Protein AF-A0A4R6SD30-F1 (afdb_monomer_lite)

Radius of gyration: 39.18 Å; chains: 1; bounding box: 113×62×96 Å

Foldseek 3Di:
DDDDDDDFFAFPPPRDTDPQWDWDWDDDPPDIDIGTHGPVVVVVVCVVCVVVVVVDDDPDDDPPPDDDDDQDPVNVVLQVVLVVVCVVVVHDFDPDDDTDPVSVVVVVVCVVVDPDDPDDDDDDDDDDDDDDDDDDDDDDDDDDDDDDDDDDDDDDDDDDDDDDDDDDDDDDDDDDDDDDDDDDDDDDD

Structure (mmCIF, N/CA/C/O backbone):
data_AF-A0A4R6SD30-F1
#
_entry.id   AF-A0A4R6SD30-F1
#
loop_
_atom_site.group_PDB
_atom_site.id
_atom_site.type_symbol
_atom_site.label_atom_id
_atom_site.label_alt_id
_atom_site.label_comp_id
_atom_site.label_asym_id
_atom_site.label_entity_id
_atom_site.label_seq_id
_atom_site.pdbx_PDB_ins_code
_atom_site.Cartn_x
_atom_site.Cartn_y
_atom_site.Cartn_z
_atom_site.occupancy
_atom_site.B_iso_or_equiv
_atom_site.auth_seq_id
_atom_site.auth_comp_id
_atom_site.auth_asym_id
_atom_site.auth_atom_id
_atom_site.pdbx_PDB_model_num
ATOM 1 N N . MET A 1 1 ? -6.366 25.111 -32.359 1.00 66.88 1 MET A N 1
ATOM 2 C CA . MET A 1 1 ? -7.081 24.714 -31.123 1.00 66.88 1 MET A CA 1
ATOM 3 C C . MET A 1 1 ? -6.053 24.224 -30.115 1.00 66.88 1 MET A C 1
ATOM 5 O O . MET A 1 1 ? -5.062 23.655 -30.557 1.00 66.88 1 MET A O 1
ATOM 9 N N . ALA A 1 2 ? -6.241 24.466 -28.815 1.00 84.38 2 ALA A N 1
ATOM 10 C CA . ALA A 1 2 ? -5.312 24.025 -27.768 1.00 84.38 2 ALA A CA 1
ATOM 11 C C . ALA A 1 2 ? -6.070 23.300 -26.645 1.00 84.38 2 ALA A C 1
ATOM 13 O O . ALA A 1 2 ? -7.137 23.755 -26.242 1.00 84.38 2 ALA A O 1
ATOM 14 N N . GLN A 1 3 ? -5.508 22.194 -26.153 1.00 90.25 3 GLN A N 1
ATOM 15 C CA . GLN A 1 3 ? -6.056 21.356 -25.083 1.00 90.25 3 GLN A CA 1
ATOM 16 C C . GLN A 1 3 ? -5.030 21.233 -23.951 1.00 90.25 3 GLN A C 1
ATOM 18 O O . GLN A 1 3 ? -3.828 21.152 -24.209 1.00 90.25 3 GLN A O 1
ATOM 23 N N . LYS A 1 4 ? -5.509 21.199 -22.704 1.00 90.44 4 LYS A N 1
ATOM 24 C CA . LYS A 1 4 ? -4.726 20.807 -21.526 1.00 90.44 4 LYS A CA 1
ATOM 25 C C . LYS A 1 4 ? -5.389 19.601 -20.866 1.00 90.44 4 LYS A C 1
ATOM 27 O O . LYS A 1 4 ? -6.607 19.587 -20.723 1.00 90.44 4 LYS A O 1
ATOM 32 N N . THR A 1 5 ? -4.577 18.627 -20.471 1.00 94.06 5 THR A N 1
ATOM 33 C CA . THR A 1 5 ? -4.994 17.436 -19.722 1.00 94.06 5 THR A CA 1
ATOM 34 C C . THR A 1 5 ? -4.275 17.453 -18.381 1.00 94.06 5 THR A C 1
ATOM 36 O O . THR A 1 5 ? -3.060 17.651 -18.350 1.00 94.06 5 THR A O 1
ATOM 39 N N . TYR A 1 6 ? -5.020 17.254 -17.296 1.00 91.12 6 TYR A N 1
ATOM 40 C CA . TYR A 1 6 ? -4.485 17.140 -15.942 1.00 91.12 6 TYR A CA 1
ATOM 41 C C . TYR A 1 6 ? -4.710 15.717 -15.438 1.00 91.12 6 TYR A C 1
ATOM 43 O O . TYR A 1 6 ? -5.727 15.102 -15.753 1.00 91.12 6 TYR A O 1
ATOM 51 N N . VAL A 1 7 ? -3.731 15.201 -14.704 1.00 92.88 7 VAL A N 1
ATOM 52 C CA . VAL A 1 7 ? -3.787 13.900 -14.040 1.00 92.88 7 VAL A CA 1
ATOM 53 C C . VAL A 1 7 ? -3.469 14.160 -12.579 1.00 92.88 7 VAL A C 1
ATOM 55 O O . VAL A 1 7 ? -2.434 14.759 -12.280 1.00 92.88 7 VAL A O 1
ATOM 58 N N . GLU A 1 8 ? -4.361 13.734 -11.698 1.00 93.75 8 GLU A N 1
ATOM 59 C CA . GLU A 1 8 ? -4.221 13.857 -10.252 1.00 93.75 8 GLU A CA 1
ATOM 60 C C . GLU A 1 8 ? -4.537 12.522 -9.585 1.00 93.75 8 GLU A C 1
ATOM 62 O O . GLU A 1 8 ? -5.270 11.702 -10.140 1.00 93.75 8 GLU A O 1
ATOM 67 N N . LEU A 1 9 ? -3.927 12.299 -8.424 1.00 95.06 9 LEU A N 1
ATOM 68 C CA . LEU A 1 9 ? -4.236 11.162 -7.571 1.00 95.06 9 LEU A CA 1
ATOM 69 C C . LEU A 1 9 ? -5.377 11.567 -6.634 1.00 95.06 9 LEU A C 1
ATOM 71 O O . LEU A 1 9 ? -5.401 12.705 -6.155 1.00 95.06 9 LEU A O 1
ATOM 75 N N . VAL A 1 10 ? -6.313 10.648 -6.414 1.00 97.44 10 VAL A N 1
ATOM 76 C CA . VAL A 1 10 ? -7.538 10.867 -5.641 1.00 97.44 10 VAL A CA 1
ATOM 77 C C . VAL A 1 10 ? -7.593 9.826 -4.530 1.00 97.44 10 VAL A C 1
ATOM 79 O O . VAL A 1 10 ? -7.244 8.673 -4.764 1.00 97.44 10 VAL A O 1
ATOM 82 N N . ASP A 1 11 ? -7.993 10.244 -3.334 1.00 97.94 11 ASP A N 1
ATOM 83 C CA . ASP A 1 11 ? -8.221 9.366 -2.194 1.00 97.94 11 ASP A CA 1
ATOM 84 C C . ASP A 1 11 ? -9.509 8.557 -2.420 1.00 97.94 11 ASP A C 1
ATOM 86 O O . ASP A 1 11 ? -10.581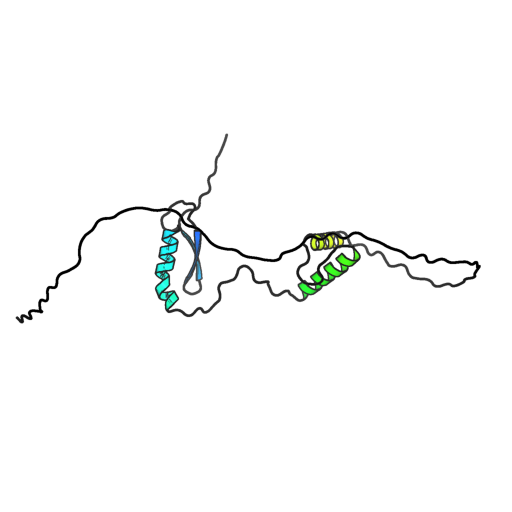 9.120 -2.657 1.00 97.94 11 ASP A O 1
ATOM 90 N N . ASP A 1 12 ? -9.409 7.233 -2.350 1.00 98.19 12 ASP A N 1
ATOM 91 C CA . ASP A 1 12 ? -10.505 6.301 -2.620 1.00 98.19 12 ASP A CA 1
ATOM 92 C C . ASP A 1 12 ? -11.624 6.329 -1.557 1.00 98.19 12 ASP A C 1
ATOM 94 O O . ASP A 1 12 ? -12.727 5.835 -1.813 1.00 98.19 12 ASP A O 1
ATOM 98 N N . LEU A 1 13 ? -11.369 6.861 -0.355 1.00 97.12 13 LEU A N 1
ATOM 99 C CA . LEU A 1 13 ? -12.341 6.916 0.743 1.00 97.12 13 LEU A CA 1
ATOM 100 C C . LEU A 1 13 ? -13.165 8.200 0.733 1.00 97.12 13 LEU A C 1
ATOM 102 O O . LEU A 1 13 ? -14.378 8.146 0.948 1.00 97.12 13 LEU A O 1
ATOM 106 N N . ASP A 1 14 ? -12.519 9.346 0.528 1.00 95.69 14 ASP A N 1
ATOM 107 C CA . ASP A 1 14 ? -13.162 10.660 0.657 1.00 95.69 14 ASP A CA 1
ATOM 108 C C . ASP A 1 14 ? -13.154 11.502 -0.628 1.00 95.69 14 ASP A C 1
ATOM 110 O O . ASP A 1 14 ? -13.837 12.529 -0.694 1.00 95.69 14 ASP A O 1
ATOM 114 N N . GLY A 1 15 ? -12.449 11.061 -1.673 1.00 96.25 15 GLY A N 1
ATOM 115 C CA . GLY A 1 15 ? -12.352 11.767 -2.948 1.00 96.25 15 GLY A CA 1
ATOM 116 C C . GLY A 1 15 ? -11.454 13.006 -2.909 1.00 96.25 15 GLY A C 1
ATOM 117 O O . GLY A 1 15 ? -11.486 13.804 -3.850 1.00 96.25 15 GLY A O 1
ATOM 118 N N . SER A 1 16 ? -10.688 13.213 -1.834 1.00 95.44 16 SER A N 1
ATOM 119 C CA . SER A 1 16 ? -9.732 14.315 -1.739 1.00 95.44 16 SER A CA 1
ATOM 120 C C . SER A 1 16 ? -8.585 14.146 -2.734 1.00 95.44 16 SER A C 1
ATOM 122 O O . SER A 1 16 ? -8.227 13.046 -3.139 1.00 95.44 16 SER A O 1
ATOM 124 N N . THR A 1 17 ? -8.007 15.266 -3.157 1.00 95.44 17 THR A N 1
ATOM 125 C CA . THR A 1 17 ? -6.856 15.310 -4.064 1.00 95.44 17 THR A CA 1
ATOM 126 C C . THR A 1 17 ? -5.665 15.880 -3.314 1.00 95.44 17 THR A C 1
ATOM 128 O O . THR A 1 17 ? -5.802 16.905 -2.640 1.00 95.44 17 THR A O 1
ATOM 131 N N . GLY A 1 18 ? -4.487 15.286 -3.466 1.00 92.19 18 GLY A N 1
ATOM 132 C CA . GLY A 1 18 ? -3.325 15.694 -2.687 1.00 92.19 18 GLY A CA 1
ATOM 133 C C . GLY A 1 18 ? -2.039 15.003 -3.116 1.00 92.19 18 GLY A C 1
ATOM 134 O O . GLY A 1 18 ? -2.045 13.933 -3.720 1.00 92.19 18 GLY A O 1
ATOM 135 N N . SER A 1 19 ? -0.906 15.639 -2.815 1.00 93.31 19 SER A N 1
ATOM 136 C CA . SER A 1 19 ? 0.424 15.046 -3.028 1.00 93.31 19 SER A CA 1
ATOM 137 C C . SER A 1 19 ? 0.810 14.023 -1.956 1.00 93.31 19 SER A C 1
ATOM 139 O O . SER A 1 19 ? 1.822 13.342 -2.092 1.00 93.31 19 SER A O 1
ATOM 141 N N . ASP A 1 20 ? 0.049 13.983 -0.869 1.00 94.75 20 ASP A N 1
ATOM 142 C CA . ASP A 1 20 ? 0.176 13.097 0.286 1.00 94.75 20 ASP A CA 1
ATOM 143 C C . ASP A 1 20 ? -0.595 11.779 0.122 1.00 94.75 20 ASP A C 1
ATOM 145 O O . ASP A 1 20 ? -0.458 10.877 0.948 1.00 94.75 20 ASP A O 1
ATOM 149 N N . ILE A 1 21 ? -1.356 11.635 -0.965 1.00 97.38 21 ILE A N 1
ATOM 150 C CA . ILE A 1 21 ? -2.038 10.388 -1.293 1.00 97.38 21 ILE A CA 1
ATOM 151 C C . ILE A 1 21 ? -1.005 9.336 -1.689 1.00 97.38 21 ILE A C 1
ATOM 153 O O . ILE A 1 21 ? -0.095 9.574 -2.490 1.00 97.38 21 ILE A O 1
ATOM 157 N N . SER A 1 22 ? -1.142 8.152 -1.104 1.00 96.12 22 SER A N 1
ATOM 158 C CA . SER A 1 22 ? -0.250 7.028 -1.341 1.00 96.12 22 SER A CA 1
ATOM 159 C C . SER A 1 22 ? -1.009 5.709 -1.353 1.00 96.12 22 SER A C 1
ATOM 161 O O . SER A 1 22 ? -1.957 5.512 -0.596 1.00 96.12 22 SER A O 1
ATOM 163 N N . THR A 1 23 ? -0.535 4.777 -2.176 1.00 97.62 23 THR A N 1
ATOM 164 C CA . THR A 1 23 ? -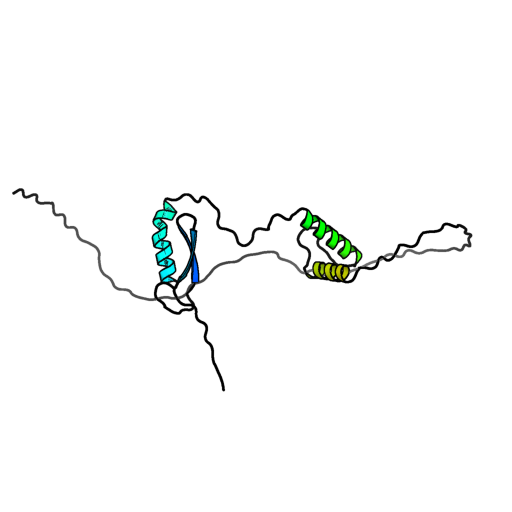1.080 3.424 -2.236 1.00 97.62 23 THR A CA 1
ATOM 165 C C . THR A 1 23 ? -0.678 2.621 -1.000 1.00 97.62 23 THR A C 1
ATOM 167 O O . THR A 1 23 ? 0.514 2.431 -0.716 1.00 97.62 23 THR A O 1
ATOM 170 N N . VAL A 1 24 ? -1.662 2.087 -0.280 1.00 97.44 24 VAL A N 1
ATOM 171 C CA . VAL A 1 24 ? -1.473 1.194 0.866 1.00 97.44 24 VAL A CA 1
ATOM 172 C C . VAL A 1 24 ? -1.932 -0.218 0.512 1.00 97.44 24 VAL A C 1
ATOM 174 O O . VAL A 1 24 ? -3.081 -0.446 0.157 1.00 97.44 24 VAL A O 1
ATOM 177 N N . GLU A 1 25 ? -1.026 -1.188 0.657 1.00 97.06 25 GLU A N 1
ATOM 178 C CA . GLU A 1 25 ? -1.316 -2.615 0.480 1.00 97.06 25 GLU A CA 1
ATOM 179 C C . GLU A 1 25 ? -1.696 -3.256 1.826 1.00 97.06 25 GLU A C 1
ATOM 181 O O . GLU A 1 25 ? -0.950 -3.147 2.810 1.00 97.06 25 GLU A O 1
ATOM 186 N N . PHE A 1 26 ? -2.821 -3.968 1.866 1.00 96.00 26 PHE A N 1
ATOM 187 C CA . PHE A 1 26 ? -3.271 -4.750 3.022 1.00 96.00 26 PHE A CA 1
ATOM 188 C C . PHE A 1 26 ? -3.926 -6.065 2.575 1.00 96.00 26 PHE A C 1
ATOM 190 O O . PHE A 1 26 ? -4.022 -6.354 1.384 1.00 96.00 26 PHE A O 1
ATOM 197 N N . GLY A 1 27 ? -4.329 -6.920 3.517 1.00 95.12 27 GLY A N 1
ATOM 198 C CA . GLY A 1 27 ? -4.943 -8.198 3.166 1.00 95.12 27 GLY A CA 1
ATOM 199 C C . GLY A 1 27 ? -5.898 -8.732 4.220 1.00 95.12 27 GLY A C 1
ATOM 200 O O . GLY A 1 27 ? -5.736 -8.467 5.411 1.00 95.12 27 GLY A O 1
ATOM 201 N N . LEU A 1 28 ? -6.877 -9.501 3.753 1.00 95.62 28 LEU A N 1
ATOM 202 C CA . LEU A 1 28 ? -7.908 -10.149 4.558 1.00 95.62 28 LEU A CA 1
ATOM 203 C C . LEU A 1 28 ? -8.286 -11.476 3.891 1.00 95.62 28 LEU A C 1
ATOM 205 O O . LEU A 1 28 ? -8.441 -11.528 2.673 1.00 95.62 28 LEU A O 1
ATOM 209 N N . ASP A 1 29 ? -8.371 -12.552 4.674 1.00 95.06 29 ASP A N 1
ATOM 210 C CA . ASP A 1 29 ? -8.769 -13.894 4.211 1.00 95.06 29 ASP A CA 1
ATOM 211 C C . ASP A 1 29 ? -7.993 -14.419 2.988 1.00 95.06 29 ASP A C 1
ATOM 213 O O . ASP A 1 29 ? -8.511 -15.136 2.136 1.00 95.06 29 ASP A O 1
ATOM 217 N N . GLY A 1 30 ? -6.706 -14.067 2.906 1.00 93.00 30 GLY A N 1
ATOM 218 C CA . GLY A 1 30 ? -5.818 -14.485 1.816 1.00 93.00 30 GLY A CA 1
ATOM 219 C C . GLY A 1 30 ? -5.937 -13.656 0.534 1.00 93.00 30 GLY A C 1
ATOM 220 O O . GLY A 1 30 ? -5.197 -13.923 -0.413 1.00 93.00 30 GLY A O 1
ATOM 221 N N . VAL A 1 31 ? -6.801 -12.639 0.506 1.00 96.75 31 VAL A N 1
ATOM 222 C CA . VAL A 1 31 ? -6.908 -11.670 -0.591 1.00 96.75 31 VAL A CA 1
ATOM 223 C C . VAL A 1 31 ? -6.092 -10.423 -0.253 1.00 96.75 31 VAL A C 1
ATOM 225 O O . VAL A 1 31 ? -6.149 -9.923 0.872 1.00 96.75 31 VAL A O 1
ATOM 228 N N . THR A 1 32 ? -5.319 -9.934 -1.224 1.00 96.25 32 THR A N 1
ATOM 229 C CA . THR A 1 32 ? -4.550 -8.686 -1.127 1.00 96.25 32 THR A CA 1
ATOM 230 C C . THR A 1 32 ? -5.324 -7.553 -1.787 1.00 96.25 32 THR A C 1
ATOM 232 O O . THR A 1 32 ? -5.824 -7.716 -2.898 1.00 96.25 32 THR A O 1
ATOM 235 N N . TYR A 1 33 ? -5.376 -6.414 -1.108 1.00 97.69 33 TYR A N 1
ATOM 236 C CA . TYR A 1 33 ? -6.027 -5.190 -1.551 1.00 97.69 33 TYR A CA 1
ATOM 237 C C . TYR A 1 33 ? -5.005 -4.054 -1.604 1.00 97.69 33 TYR A C 1
ATOM 239 O O . TYR A 1 33 ? -4.064 -4.018 -0.806 1.00 97.69 33 TYR A O 1
ATOM 247 N N . GLU A 1 34 ? -5.220 -3.128 -2.528 1.00 98.06 34 GLU A N 1
ATOM 248 C CA . GLU A 1 34 ? -4.526 -1.846 -2.619 1.00 98.06 34 GLU A CA 1
ATOM 249 C C . GLU A 1 34 ? -5.583 -0.741 -2.548 1.00 98.06 34 GLU A C 1
ATOM 251 O O . GLU A 1 34 ? -6.701 -0.932 -3.029 1.00 98.06 34 GLU A O 1
ATOM 256 N N . ILE A 1 35 ? -5.242 0.372 -1.904 1.00 98.12 35 ILE A N 1
ATOM 257 C CA . ILE A 1 35 ? -6.103 1.549 -1.787 1.00 98.12 35 ILE A CA 1
ATOM 258 C C . ILE A 1 35 ? -5.239 2.810 -1.823 1.00 98.12 35 ILE A C 1
ATOM 260 O O . ILE A 1 35 ? -4.203 2.850 -1.150 1.00 98.12 35 ILE A O 1
ATOM 264 N N . ASP A 1 36 ? -5.634 3.813 -2.598 1.00 98.12 36 ASP A N 1
ATOM 265 C CA . ASP A 1 36 ? -4.974 5.116 -2.652 1.00 98.12 36 ASP A CA 1
ATOM 266 C C . ASP A 1 36 ? -5.624 6.048 -1.628 1.00 98.12 36 ASP A C 1
ATOM 268 O O . ASP A 1 36 ? -6.794 6.389 -1.744 1.00 98.12 36 ASP A O 1
ATOM 272 N N . ILE A 1 37 ? -4.882 6.428 -0.584 1.00 98.19 37 ILE A N 1
ATOM 273 C CA . ILE A 1 37 ? -5.401 7.247 0.523 1.00 98.19 37 ILE A CA 1
ATOM 274 C C . ILE A 1 37 ? -4.379 8.276 1.009 1.00 98.19 37 ILE A C 1
ATOM 276 O O . ILE A 1 37 ? -3.166 8.047 0.935 1.00 98.19 37 ILE A O 1
ATOM 280 N N . ASN A 1 38 ? -4.872 9.407 1.510 1.00 98.19 38 ASN A N 1
ATOM 281 C CA . ASN A 1 38 ? -4.090 10.467 2.138 1.00 98.19 38 ASN A CA 1
ATOM 282 C C . ASN A 1 38 ? -3.406 9.990 3.435 1.00 98.19 38 ASN A C 1
ATOM 284 O O . ASN A 1 38 ? -3.660 8.891 3.945 1.00 98.19 38 ASN A O 1
ATOM 288 N N . GLU A 1 39 ? -2.479 10.797 3.957 1.00 96.94 39 GLU A N 1
ATOM 289 C CA . GLU A 1 39 ? -1.623 10.386 5.079 1.00 96.94 39 GLU A CA 1
ATOM 290 C C . GLU A 1 39 ? -2.426 10.095 6.360 1.00 96.94 39 GLU A C 1
ATOM 292 O O . GLU A 1 39 ? -2.138 9.114 7.057 1.00 96.94 39 GLU A O 1
ATOM 297 N N . ASP A 1 40 ? -3.471 10.882 6.621 1.00 97.50 40 ASP A N 1
ATOM 298 C CA . ASP A 1 40 ? -4.340 10.745 7.793 1.00 97.50 40 ASP A CA 1
ATOM 299 C C . ASP A 1 40 ? -5.177 9.457 7.727 1.00 97.50 40 ASP A C 1
ATOM 301 O O . ASP A 1 40 ? -5.186 8.658 8.672 1.00 97.50 40 ASP A O 1
ATOM 305 N N . ASN A 1 41 ? -5.805 9.185 6.580 1.00 97.88 41 ASN A N 1
ATOM 306 C CA . ASN A 1 41 ? -6.558 7.954 6.331 1.00 97.88 41 ASN A CA 1
ATOM 307 C C . ASN A 1 41 ? -5.641 6.723 6.398 1.00 97.88 41 ASN A C 1
ATOM 309 O O . ASN A 1 41 ? -5.989 5.689 6.983 1.00 97.88 41 ASN A O 1
ATOM 313 N N . ALA A 1 42 ? -4.419 6.836 5.872 1.00 97.75 42 ALA A N 1
ATOM 314 C CA . ALA A 1 42 ? -3.422 5.777 5.961 1.00 97.75 42 ALA A CA 1
ATOM 315 C C . ALA A 1 42 ? -2.983 5.510 7.409 1.00 97.75 42 ALA A C 1
ATOM 317 O O . ALA A 1 42 ? -2.700 4.361 7.770 1.00 97.75 42 ALA A O 1
ATOM 318 N N . ALA A 1 43 ? -2.884 6.543 8.248 1.00 97.94 43 ALA A N 1
ATOM 319 C CA . ALA A 1 43 ? -2.606 6.391 9.673 1.00 97.94 43 ALA A CA 1
ATOM 320 C C . ALA A 1 43 ? -3.770 5.694 10.395 1.00 97.94 43 ALA A C 1
ATOM 322 O O . ALA A 1 43 ? -3.533 4.709 11.100 1.00 97.94 43 ALA A O 1
ATOM 323 N N . ALA A 1 44 ? -5.010 6.116 10.134 1.00 97.94 44 ALA A N 1
ATOM 324 C CA . ALA A 1 44 ? -6.216 5.526 10.719 1.00 97.94 44 ALA A CA 1
ATOM 325 C C . ALA A 1 44 ? -6.374 4.031 10.379 1.00 97.94 44 ALA A C 1
ATOM 327 O O . ALA A 1 44 ? -6.705 3.215 11.249 1.00 97.94 44 ALA A O 1
ATOM 328 N N . LEU A 1 45 ? -6.070 3.637 9.136 1.00 97.88 45 LEU A N 1
ATOM 329 C CA . LEU A 1 45 ? -6.059 2.229 8.727 1.00 97.88 45 LEU A CA 1
ATOM 330 C C . LEU A 1 45 ? -5.040 1.413 9.538 1.00 97.88 45 LEU A C 1
ATOM 332 O O . LEU A 1 45 ? -5.345 0.316 10.009 1.00 97.88 45 LEU A O 1
ATOM 336 N N . ARG A 1 46 ? -3.823 1.940 9.721 1.00 97.38 46 ARG A N 1
ATOM 337 C CA . ARG A 1 46 ? -2.763 1.247 10.473 1.00 97.38 46 ARG A CA 1
ATOM 338 C C . ARG A 1 46 ? -3.105 1.130 11.954 1.00 97.38 46 ARG A C 1
ATOM 340 O O . ARG A 1 46 ? -2.900 0.063 12.525 1.00 97.38 46 ARG A O 1
ATOM 347 N N . GLU A 1 47 ? -3.667 2.178 12.545 1.00 98.06 47 GLU A N 1
ATOM 348 C CA . GLU A 1 47 ? -4.122 2.174 13.938 1.00 98.06 47 GLU A CA 1
ATOM 349 C C . GLU A 1 47 ? -5.240 1.147 14.168 1.00 98.06 47 GLU A C 1
ATOM 351 O O . GLU A 1 47 ? -5.180 0.363 15.115 1.00 98.06 47 GLU A O 1
ATOM 356 N N . SER A 1 48 ? -6.204 1.059 13.249 1.00 97.88 48 SER A N 1
ATOM 357 C CA . SER A 1 48 ? -7.296 0.075 13.319 1.00 97.88 48 SER A CA 1
ATOM 358 C C . SER A 1 48 ? -6.791 -1.374 13.303 1.00 97.88 48 SER A C 1
ATOM 360 O O . SER A 1 48 ? -7.379 -2.260 13.928 1.00 97.88 48 SER A O 1
ATOM 362 N N . LEU A 1 49 ? -5.680 -1.628 12.607 1.00 97.25 49 LEU A N 1
ATOM 363 C CA . LEU A 1 49 ? -5.057 -2.949 12.522 1.00 97.25 49 LEU A CA 1
ATOM 364 C C . LEU A 1 49 ? -4.113 -3.255 13.695 1.00 97.25 49 LEU A C 1
ATOM 366 O O . LEU A 1 49 ? -3.811 -4.426 13.934 1.00 97.25 49 LEU A O 1
ATOM 370 N N . GLU A 1 50 ? -3.664 -2.243 14.439 1.00 97.19 50 GLU A N 1
ATOM 371 C CA . GLU A 1 50 ? -2.616 -2.351 15.463 1.00 97.19 50 GLU A CA 1
ATOM 372 C C . GLU A 1 50 ? -2.942 -3.414 16.520 1.00 97.19 50 GLU A C 1
ATOM 374 O O . GLU A 1 50 ? -2.118 -4.285 16.802 1.00 97.19 50 GLU A O 1
ATOM 379 N N . THR A 1 51 ? -4.173 -3.418 17.042 1.00 98.25 51 THR A N 1
ATOM 380 C CA . THR A 1 51 ? -4.609 -4.385 18.070 1.00 98.25 51 THR A CA 1
ATOM 381 C C . THR A 1 51 ? -4.466 -5.833 17.588 1.00 98.25 51 THR A C 1
ATOM 383 O O . THR A 1 51 ? -4.015 -6.709 18.329 1.00 98.25 51 THR A O 1
ATOM 386 N N . TYR A 1 52 ? -4.802 -6.096 16.324 1.00 96.94 52 TYR A N 1
ATOM 387 C CA . TYR A 1 52 ? -4.692 -7.428 15.732 1.00 96.94 52 TYR A CA 1
ATOM 388 C C . TYR A 1 52 ? -3.239 -7.790 15.436 1.00 96.94 52 TYR A C 1
ATOM 390 O O . TYR A 1 52 ? -2.822 -8.921 15.685 1.00 96.94 52 TYR A O 1
ATOM 398 N N . ILE A 1 53 ? -2.450 -6.832 14.946 1.00 95.69 53 ILE A N 1
ATOM 399 C CA . ILE A 1 53 ? -1.025 -7.019 14.655 1.00 95.69 53 ILE A CA 1
ATOM 400 C C . ILE A 1 53 ? -0.252 -7.370 15.932 1.00 95.69 53 ILE A C 1
ATOM 402 O O . ILE A 1 53 ? 0.603 -8.255 15.887 1.00 95.69 53 ILE A O 1
ATOM 406 N N . GLN A 1 54 ? -0.567 -6.730 17.061 1.00 96.94 54 GLN A N 1
ATOM 407 C CA . GLN A 1 54 ? 0.077 -6.994 18.351 1.00 96.94 54 GLN A CA 1
ATOM 408 C C . GLN A 1 54 ? -0.211 -8.401 18.889 1.00 96.94 54 GLN A C 1
ATOM 410 O O . GLN A 1 54 ? 0.673 -9.027 19.475 1.00 96.94 54 GLN A O 1
ATOM 415 N N . ALA A 1 55 ? -1.424 -8.918 18.678 1.00 98.00 55 ALA A N 1
ATOM 416 C CA . ALA A 1 55 ? -1.806 -10.267 19.097 1.00 98.00 55 ALA A CA 1
ATOM 417 C C . ALA A 1 55 ? -1.376 -11.360 18.099 1.00 98.00 55 ALA A C 1
ATOM 419 O O . ALA A 1 55 ? -1.280 -12.539 18.455 1.00 98.00 55 ALA A O 1
ATOM 420 N N . ALA A 1 56 ? -1.138 -10.997 16.839 1.00 94.62 56 ALA A N 1
ATOM 421 C CA . ALA A 1 56 ? -0.847 -11.943 15.775 1.00 94.62 56 ALA A CA 1
ATOM 422 C C . ALA A 1 56 ? 0.622 -12.383 15.748 1.00 94.62 56 ALA A C 1
ATOM 424 O O . ALA A 1 56 ? 1.558 -11.640 16.042 1.00 94.62 56 ALA A O 1
ATOM 425 N N . ARG A 1 57 ? 0.846 -13.611 15.268 1.00 94.19 57 ARG A N 1
ATOM 426 C CA . ARG A 1 57 ? 2.177 -14.063 14.846 1.00 94.19 57 ARG A CA 1
ATOM 427 C C . ARG A 1 57 ? 2.376 -13.785 13.361 1.00 94.19 57 ARG A C 1
ATOM 429 O O . ARG A 1 57 ? 1.497 -14.042 12.542 1.00 94.19 57 ARG A O 1
ATOM 436 N N . ARG A 1 58 ? 3.574 -13.345 12.989 1.00 90.44 58 ARG A N 1
ATOM 437 C CA . ARG A 1 58 ? 3.940 -13.150 11.580 1.00 90.44 58 ARG A CA 1
ATOM 438 C C . ARG A 1 58 ? 4.194 -14.516 10.940 1.00 90.44 58 ARG A C 1
ATOM 440 O O . ARG A 1 58 ? 5.145 -15.200 11.304 1.00 90.44 58 ARG A O 1
ATOM 447 N N . THR A 1 59 ? 3.346 -14.916 9.997 1.00 87.00 59 THR A N 1
ATOM 448 C CA . THR A 1 59 ? 3.455 -16.190 9.257 1.00 87.00 59 THR A CA 1
ATOM 449 C C . THR A 1 59 ? 4.288 -16.073 7.974 1.00 87.00 59 THR A C 1
ATOM 451 O O . THR A 1 59 ? 4.587 -17.080 7.339 1.00 87.00 59 THR A O 1
ATOM 454 N N . GLY A 1 60 ? 4.728 -14.858 7.626 1.00 79.12 60 GLY A N 1
ATOM 455 C CA . GLY A 1 60 ? 5.615 -14.557 6.502 1.00 79.12 60 GLY A CA 1
ATOM 456 C C . GLY A 1 60 ? 6.559 -13.382 6.794 1.00 79.12 60 GLY A C 1
ATOM 457 O O . GLY A 1 60 ? 6.435 -12.686 7.804 1.00 79.12 60 GLY A O 1
ATOM 458 N N . GLY A 1 61 ? 7.534 -13.162 5.909 1.00 72.56 61 GLY A N 1
ATOM 459 C CA . GLY A 1 61 ? 8.450 -12.018 5.963 1.00 72.56 61 GLY A CA 1
ATOM 460 C C . GLY A 1 61 ? 8.007 -10.887 5.033 1.00 72.56 61 GLY A C 1
ATOM 461 O O . GLY A 1 61 ? 7.372 -11.136 4.012 1.00 72.56 61 GLY A O 1
ATOM 462 N N . ARG A 1 62 ? 8.384 -9.634 5.342 1.00 70.00 62 ARG A N 1
ATOM 463 C CA . ARG A 1 62 ? 8.212 -8.518 4.394 1.00 70.00 62 ARG A CA 1
ATOM 464 C C . ARG A 1 62 ? 8.914 -8.901 3.092 1.00 70.00 62 ARG A C 1
ATOM 466 O O . ARG A 1 62 ? 10.122 -9.141 3.114 1.00 70.00 62 ARG A O 1
ATOM 473 N N . LYS A 1 63 ? 8.165 -8.960 1.985 1.00 62.41 63 LYS A N 1
ATOM 474 C CA . LYS A 1 63 ? 8.697 -9.204 0.640 1.00 62.41 63 LYS A CA 1
ATOM 475 C C . LYS A 1 63 ? 9.710 -8.099 0.353 1.00 62.41 63 LYS A C 1
ATOM 477 O O . LYS A 1 63 ? 9.350 -6.982 -0.009 1.00 62.41 63 LYS A O 1
ATOM 482 N N . ARG A 1 64 ? 10.993 -8.359 0.620 1.00 65.25 64 ARG A N 1
ATOM 483 C CA . ARG A 1 64 ? 12.059 -7.430 0.256 1.00 65.25 64 ARG A CA 1
ATOM 484 C C . ARG A 1 64 ? 12.047 -7.365 -1.266 1.00 65.25 64 ARG A C 1
ATOM 486 O O . ARG A 1 64 ? 12.463 -8.316 -1.925 1.00 65.25 64 ARG A O 1
ATOM 493 N N . ARG A 1 65 ? 11.556 -6.257 -1.826 1.00 63.59 65 ARG A N 1
ATOM 494 C CA . ARG A 1 65 ? 11.867 -5.853 -3.200 1.00 63.59 65 ARG A CA 1
ATOM 495 C C . ARG A 1 65 ? 13.389 -5.661 -3.248 1.00 63.59 65 ARG A C 1
ATOM 497 O O . ARG A 1 65 ? 13.889 -4.613 -2.871 1.00 63.59 65 ARG A O 1
ATOM 504 N N . GLY A 1 66 ? 14.131 -6.718 -3.578 1.00 61.00 66 GLY A N 1
ATOM 505 C CA . GLY A 1 66 ? 15.596 -6.691 -3.634 1.00 61.00 66 GLY A CA 1
ATOM 506 C C . GLY A 1 66 ? 16.280 -7.642 -2.654 1.00 61.00 66 GLY A C 1
ATOM 507 O O . GLY A 1 66 ? 16.837 -7.239 -1.638 1.00 61.00 66 GLY A O 1
ATOM 508 N N . GLY A 1 67 ? 16.291 -8.923 -2.999 1.00 51.81 67 GLY A N 1
ATOM 509 C CA . GLY A 1 67 ? 17.235 -9.911 -2.489 1.00 51.81 67 GLY A CA 1
ATOM 510 C C . GLY A 1 67 ? 17.442 -10.907 -3.615 1.00 51.81 67 GLY A C 1
ATOM 511 O O . GLY A 1 67 ? 16.472 -11.519 -4.042 1.00 51.81 67 GLY A O 1
ATOM 512 N N . GLY A 1 68 ? 18.653 -10.944 -4.178 1.00 58.75 68 GLY A N 1
ATOM 513 C CA . GLY A 1 68 ? 18.954 -11.566 -5.467 1.00 58.75 68 GLY A CA 1
ATOM 514 C C . GLY A 1 68 ? 18.247 -12.900 -5.682 1.00 58.75 68 GLY A C 1
ATOM 515 O O . GLY A 1 68 ? 18.399 -13.819 -4.880 1.00 58.75 68 GLY A O 1
ATOM 516 N N . GLY A 1 69 ? 17.493 -12.987 -6.782 1.00 61.62 69 GLY A N 1
ATOM 517 C CA . GLY A 1 69 ? 16.957 -14.254 -7.256 1.00 61.62 69 GLY A CA 1
ATOM 518 C C . GLY A 1 69 ? 18.068 -15.299 -7.307 1.00 61.62 69 GLY A C 1
ATOM 519 O O . GLY A 1 69 ? 19.219 -14.976 -7.621 1.00 61.62 69 GLY A O 1
ATOM 520 N N . SER A 1 70 ? 17.722 -16.535 -6.948 1.00 65.31 70 SER A N 1
ATOM 521 C CA . SER A 1 70 ? 18.620 -17.678 -7.078 1.00 65.31 70 SER A CA 1
ATOM 522 C C . SER A 1 70 ? 19.174 -17.698 -8.501 1.00 65.31 70 SER A C 1
ATOM 524 O O . SER A 1 70 ? 18.423 -17.868 -9.458 1.00 65.31 70 SER A O 1
ATOM 526 N N . VAL A 1 71 ? 20.478 -17.449 -8.645 1.00 67.44 71 VAL A N 1
ATOM 527 C CA . VAL A 1 71 ? 21.141 -17.480 -9.949 1.00 67.44 71 VAL A CA 1
ATOM 528 C C . VAL A 1 71 ? 21.066 -18.919 -10.446 1.00 67.44 71 VAL A C 1
ATOM 530 O O . VAL A 1 71 ? 21.636 -19.832 -9.834 1.00 67.44 71 VAL A O 1
ATOM 533 N N . THR A 1 72 ? 20.341 -19.131 -11.542 1.00 79.06 72 THR A N 1
ATOM 534 C CA . THR A 1 72 ? 20.155 -20.467 -12.112 1.00 79.06 72 THR A CA 1
ATOM 535 C C . THR A 1 72 ? 21.498 -21.030 -12.603 1.00 79.06 72 THR A C 1
ATOM 537 O O . THR A 1 72 ? 22.489 -20.308 -12.755 1.00 79.06 72 THR A O 1
ATOM 540 N N . ARG A 1 73 ? 21.594 -22.351 -12.825 1.00 79.62 73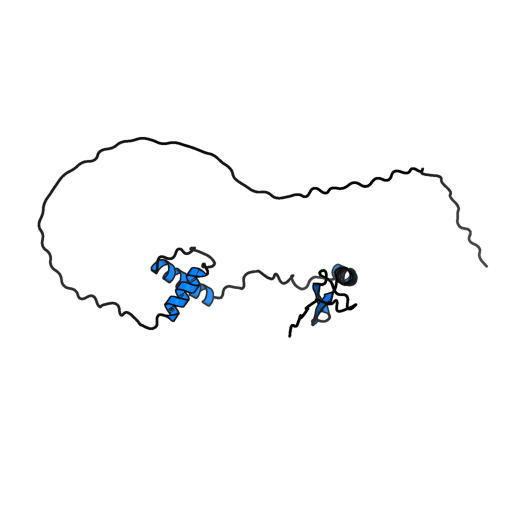 ARG A N 1
ATOM 541 C CA . ARG A 1 73 ? 22.813 -22.940 -13.423 1.00 79.62 73 ARG A CA 1
ATOM 542 C C . ARG A 1 73 ? 23.095 -22.336 -14.805 1.00 79.62 73 ARG A C 1
ATOM 544 O O . ARG A 1 73 ? 24.233 -21.959 -15.063 1.00 79.62 73 ARG A O 1
ATOM 551 N N . SER A 1 74 ? 22.051 -22.127 -15.607 1.00 81.19 74 SER A N 1
ATOM 552 C CA . SER A 1 74 ? 22.125 -21.454 -16.908 1.00 81.19 74 SER A CA 1
ATOM 553 C C . SER A 1 74 ? 22.663 -20.025 -16.808 1.00 81.19 74 SER A C 1
ATOM 555 O O . SER A 1 74 ? 23.519 -19.639 -17.601 1.00 81.19 74 SER A O 1
ATOM 557 N N . ASP A 1 75 ? 22.255 -19.251 -15.798 1.00 82.25 75 ASP A N 1
ATOM 558 C CA . ASP A 1 75 ? 22.780 -17.891 -15.606 1.00 82.25 75 ASP A CA 1
ATOM 559 C C . ASP A 1 75 ? 24.274 -17.899 -15.259 1.00 82.25 75 ASP A C 1
ATOM 561 O O . ASP A 1 75 ? 25.036 -17.040 -15.717 1.00 82.25 75 ASP A O 1
ATOM 565 N N . ARG A 1 76 ? 24.729 -18.889 -14.476 1.00 84.12 76 ARG A N 1
ATOM 566 C CA . ARG A 1 76 ? 26.155 -19.059 -14.151 1.00 84.12 76 ARG A CA 1
ATOM 567 C C . ARG A 1 76 ? 26.979 -19.420 -15.381 1.00 84.12 76 ARG A C 1
ATOM 569 O O . ARG A 1 76 ? 28.052 -18.849 -15.574 1.00 84.12 76 ARG A O 1
ATOM 576 N N . GLU A 1 77 ? 26.477 -20.330 -16.207 1.00 86.50 77 GLU A N 1
ATOM 577 C CA . GLU A 1 77 ? 27.126 -20.747 -17.453 1.00 86.50 77 GLU A CA 1
ATOM 578 C C . GLU A 1 77 ? 27.219 -19.589 -18.451 1.00 86.50 77 GLU A C 1
ATOM 580 O O . GLU A 1 77 ? 28.307 -19.303 -18.955 1.00 86.50 77 GLU A O 1
ATOM 585 N N . ARG A 1 78 ? 26.128 -18.838 -18.642 1.00 87.44 78 ARG A N 1
ATOM 586 C CA . ARG A 1 78 ? 26.107 -17.633 -19.484 1.00 87.44 78 ARG A CA 1
ATOM 587 C C . ARG A 1 78 ? 27.101 -16.581 -18.995 1.00 87.44 78 ARG A C 1
ATOM 589 O O . ARG A 1 78 ? 27.890 -16.060 -19.776 1.00 87.44 78 ARG A O 1
ATOM 596 N N . THR A 1 79 ? 27.125 -16.308 -17.691 1.00 88.69 79 THR A N 1
ATOM 597 C CA . THR A 1 79 ? 28.068 -15.344 -17.094 1.00 88.69 79 THR A CA 1
ATOM 598 C C . THR A 1 79 ? 29.524 -15.793 -17.277 1.00 88.69 79 THR A C 1
ATOM 600 O O . THR A 1 79 ? 30.413 -14.961 -17.467 1.00 88.69 79 THR A O 1
ATOM 603 N N . LYS A 1 80 ? 29.803 -17.103 -17.236 1.00 89.69 80 LYS A N 1
ATOM 604 C CA . LYS A 1 80 ? 31.139 -17.645 -17.520 1.00 89.69 80 LYS A CA 1
ATOM 605 C C . LYS A 1 80 ? 31.522 -17.430 -18.987 1.00 89.69 80 LYS A C 1
ATOM 607 O O . LYS A 1 80 ? 32.590 -16.881 -19.240 1.00 89.69 80 LYS A O 1
ATOM 612 N N . ALA A 1 81 ? 30.633 -17.772 -19.919 1.00 89.81 81 ALA A N 1
ATOM 613 C CA . ALA A 1 81 ? 30.862 -17.608 -21.355 1.00 89.81 81 ALA A CA 1
ATOM 614 C C . ALA A 1 81 ? 31.123 -16.144 -21.745 1.00 89.81 81 ALA A C 1
ATOM 616 O O . ALA A 1 81 ? 32.075 -15.861 -22.471 1.00 89.81 81 ALA A O 1
ATOM 617 N N . ILE A 1 82 ? 30.337 -15.207 -21.202 1.00 90.81 82 ILE A N 1
ATOM 618 C CA . ILE A 1 82 ? 30.540 -13.771 -21.435 1.00 90.81 82 ILE A CA 1
ATOM 619 C C . ILE A 1 82 ? 31.905 -13.328 -20.896 1.00 90.81 82 ILE A C 1
ATOM 621 O O . ILE A 1 82 ? 32.614 -12.591 -21.570 1.00 90.81 82 ILE A O 1
ATOM 625 N N . ARG A 1 83 ? 32.315 -13.796 -19.710 1.00 92.19 83 ARG A N 1
ATOM 626 C CA . ARG A 1 83 ? 33.613 -13.440 -19.112 1.00 92.19 83 ARG A CA 1
ATOM 627 C C . ARG A 1 83 ? 34.795 -13.983 -19.920 1.00 92.19 83 ARG A C 1
ATOM 629 O O . ARG A 1 83 ? 35.808 -13.300 -20.053 1.00 92.19 83 ARG A O 1
ATOM 636 N N . ASP A 1 84 ? 34.668 -15.196 -20.447 1.00 91.38 84 ASP A N 1
ATOM 637 C CA . ASP A 1 84 ? 35.693 -15.814 -21.287 1.00 91.38 84 ASP A CA 1
ATOM 638 C C . ASP A 1 84 ? 35.840 -15.077 -22.621 1.00 91.38 84 ASP A C 1
ATOM 640 O O . ASP A 1 84 ? 36.958 -14.740 -23.016 1.00 91.38 84 ASP A O 1
ATOM 644 N N . TRP A 1 85 ? 34.720 -14.731 -23.260 1.00 93.12 85 TRP A N 1
ATOM 645 C CA . TRP A 1 85 ? 34.715 -13.895 -24.459 1.00 93.12 85 TRP A CA 1
ATOM 646 C C . TRP A 1 85 ? 35.271 -12.494 -24.180 1.00 93.12 85 TRP A C 1
ATOM 648 O O . TRP A 1 85 ? 36.113 -12.009 -24.929 1.00 93.12 85 TRP A O 1
ATOM 658 N N . ALA A 1 86 ? 34.870 -11.866 -23.076 1.00 91.44 86 ALA A N 1
ATOM 659 C CA . ALA A 1 86 ? 35.313 -10.532 -22.696 1.00 91.44 86 ALA A CA 1
ATOM 660 C C . ALA A 1 86 ? 36.838 -10.461 -22.536 1.00 91.44 86 ALA A C 1
ATOM 662 O O . ALA A 1 86 ? 37.474 -9.605 -23.145 1.00 91.44 86 ALA A O 1
ATOM 663 N N . ARG A 1 87 ? 37.437 -11.422 -21.815 1.00 91.00 87 ARG A N 1
ATOM 664 C CA . ARG A 1 87 ? 38.900 -11.528 -21.677 1.00 91.00 87 ARG A CA 1
ATOM 665 C C . ARG A 1 87 ? 39.598 -11.727 -23.024 1.00 91.00 87 ARG A C 1
ATOM 667 O O . ARG A 1 87 ? 40.648 -11.137 -23.251 1.00 91.00 87 ARG A O 1
ATOM 674 N N . ALA A 1 88 ? 39.017 -12.526 -23.918 1.00 88.50 88 ALA A N 1
ATOM 675 C CA . ALA A 1 88 ? 39.569 -12.756 -25.253 1.00 88.50 88 ALA A CA 1
ATOM 676 C C . ALA A 1 88 ? 39.485 -11.520 -26.170 1.00 88.50 88 ALA A C 1
ATOM 678 O O . ALA A 1 88 ? 40.319 -11.369 -27.057 1.00 88.50 88 ALA A O 1
ATOM 679 N N . ASN A 1 89 ? 38.511 -10.634 -25.943 1.00 89.06 89 ASN A N 1
ATOM 680 C CA . ASN A 1 89 ? 38.296 -9.406 -26.717 1.00 89.06 89 ASN A CA 1
ATOM 681 C C . ASN A 1 89 ? 38.863 -8.152 -26.019 1.00 89.06 89 ASN A C 1
ATOM 683 O O . ASN A 1 89 ? 38.584 -7.034 -26.439 1.00 89.06 89 ASN A O 1
ATOM 687 N N . GLY A 1 90 ? 39.665 -8.325 -24.961 1.00 87.62 90 GLY A N 1
ATOM 688 C CA . GLY A 1 90 ? 40.346 -7.224 -24.272 1.00 87.62 90 GLY A CA 1
ATOM 689 C C . GLY A 1 90 ? 39.457 -6.383 -23.349 1.00 87.62 90 GLY A C 1
ATOM 690 O O . GLY A 1 90 ? 39.856 -5.292 -22.952 1.00 87.62 90 GLY A O 1
ATOM 691 N N . HIS A 1 91 ? 38.268 -6.866 -22.989 1.00 87.88 91 HIS A N 1
ATOM 692 C CA . HIS A 1 91 ? 37.393 -6.198 -22.029 1.00 87.88 91 HIS A CA 1
ATOM 693 C C . HIS A 1 91 ? 37.796 -6.521 -20.582 1.00 87.88 91 HIS A C 1
ATOM 695 O O . HIS A 1 91 ? 37.974 -7.687 -20.213 1.00 87.88 91 HIS A O 1
ATOM 701 N N . GLU A 1 92 ? 37.870 -5.491 -19.736 1.00 86.12 92 GLU A N 1
ATOM 702 C CA . GLU A 1 92 ? 38.100 -5.643 -18.299 1.00 86.12 92 GLU A CA 1
ATOM 703 C C . GLU A 1 92 ? 36.829 -6.157 -17.605 1.00 86.12 92 GLU A C 1
ATOM 705 O O . GLU A 1 92 ? 35.757 -5.554 -17.679 1.00 86.12 92 GLU A O 1
ATOM 710 N N . VAL A 1 93 ? 36.939 -7.306 -16.935 1.00 89.00 93 VAL A N 1
ATOM 711 C CA . VAL A 1 93 ? 35.819 -7.974 -16.262 1.00 89.00 93 VAL A CA 1
ATOM 712 C C . VAL A 1 93 ? 36.214 -8.435 -14.869 1.00 89.00 93 VAL A C 1
ATOM 714 O O . VAL A 1 93 ? 37.263 -9.043 -14.677 1.00 89.00 93 VAL A O 1
ATOM 717 N N . SER A 1 94 ? 35.324 -8.215 -13.898 1.00 85.94 94 SER A N 1
ATOM 718 C CA . SER A 1 94 ? 35.510 -8.714 -12.534 1.00 85.94 94 SER A CA 1
ATOM 719 C C . SER A 1 94 ? 35.512 -10.244 -12.496 1.00 85.94 94 SER A C 1
ATOM 721 O O . SER A 1 94 ? 34.659 -10.901 -13.108 1.00 85.94 94 SER A O 1
ATOM 723 N N . GLU A 1 95 ? 36.434 -10.820 -11.724 1.00 78.38 95 GLU A N 1
ATOM 724 C CA . GLU A 1 95 ? 36.616 -12.266 -11.554 1.00 78.38 95 GLU A CA 1
ATOM 725 C C . GLU A 1 95 ? 35.374 -12.949 -10.955 1.00 78.38 95 GLU A C 1
ATOM 727 O O . GLU A 1 95 ? 35.051 -14.090 -11.294 1.00 78.38 95 GLU A O 1
ATOM 732 N N . ARG A 1 96 ? 34.614 -12.226 -10.124 1.00 79.31 96 ARG A N 1
ATOM 733 C CA . ARG A 1 96 ? 33.409 -12.732 -9.459 1.00 79.31 96 ARG A CA 1
ATOM 734 C C . ARG A 1 96 ? 32.274 -11.712 -9.499 1.00 79.31 96 ARG A C 1
ATOM 736 O O . ARG A 1 96 ? 32.488 -10.506 -9.449 1.00 79.31 96 ARG A O 1
ATOM 743 N N . GLY A 1 97 ? 31.045 -12.223 -9.519 1.00 79.62 97 GLY A N 1
ATOM 744 C CA . GLY A 1 97 ? 29.834 -11.415 -9.412 1.00 79.62 97 GLY A CA 1
ATOM 745 C C . GLY A 1 97 ? 29.274 -10.978 -10.763 1.00 79.62 97 GLY A C 1
ATOM 746 O O . GLY A 1 97 ? 29.555 -11.595 -11.796 1.00 79.62 97 GLY A O 1
ATOM 747 N N . ARG A 1 98 ? 28.418 -9.952 -10.715 1.00 84.44 98 ARG A N 1
ATOM 748 C CA . ARG A 1 98 ? 27.694 -9.419 -11.875 1.00 84.44 98 ARG A CA 1
ATOM 749 C C . ARG A 1 98 ? 28.676 -8.790 -12.863 1.00 84.44 98 ARG A C 1
ATOM 751 O O . ARG A 1 98 ? 29.604 -8.097 -12.457 1.00 84.44 98 ARG A O 1
ATOM 758 N N . LEU A 1 99 ? 28.460 -9.058 -14.146 1.00 85.19 99 LEU A N 1
ATOM 759 C CA . LEU A 1 99 ? 29.198 -8.428 -15.239 1.00 85.19 99 LEU A CA 1
ATOM 760 C C . LEU A 1 99 ? 28.662 -7.014 -15.478 1.00 85.19 99 LEU A C 1
ATOM 762 O O . LEU A 1 99 ? 27.487 -6.749 -15.220 1.00 85.19 99 LEU A O 1
ATOM 766 N N . SER A 1 100 ? 29.520 -6.121 -15.965 1.00 88.06 100 SER A N 1
ATOM 767 C CA . SER A 1 100 ? 29.100 -4.795 -16.410 1.00 88.06 100 SER A CA 1
ATOM 768 C C . SER A 1 100 ? 28.174 -4.914 -17.620 1.00 88.06 100 SER A C 1
ATOM 770 O O . SER A 1 100 ? 28.377 -5.760 -18.495 1.00 88.06 100 SER A O 1
ATOM 772 N N . THR A 1 101 ? 27.159 -4.054 -17.675 1.00 88.44 101 THR A N 1
ATOM 773 C CA . THR A 1 101 ? 26.140 -4.047 -18.736 1.00 88.44 101 THR A CA 1
ATOM 774 C C . THR A 1 101 ? 26.778 -3.909 -20.116 1.00 88.44 101 THR A C 1
ATOM 776 O O . THR A 1 101 ? 26.465 -4.677 -21.016 1.00 88.44 101 THR A O 1
ATOM 779 N N . THR A 1 102 ? 27.788 -3.044 -20.232 1.00 88.12 102 THR A N 1
ATOM 780 C CA . THR A 1 102 ? 28.555 -2.815 -21.464 1.00 88.12 102 THR A CA 1
ATOM 781 C C . THR A 1 102 ? 29.191 -4.090 -22.029 1.00 88.12 102 THR A C 1
ATOM 783 O O . THR A 1 102 ? 29.228 -4.278 -23.239 1.00 88.12 102 THR A O 1
ATOM 786 N N . VAL A 1 103 ? 29.679 -4.996 -21.175 1.00 88.94 103 VAL A N 1
ATOM 787 C CA . VAL A 1 103 ? 30.309 -6.250 -21.625 1.00 88.94 103 VAL A CA 1
ATOM 788 C C . VAL A 1 103 ? 29.263 -7.278 -22.052 1.00 88.94 103 VAL A C 1
ATOM 790 O O . VAL A 1 103 ? 29.486 -8.030 -23.001 1.00 88.94 103 VAL A O 1
ATOM 793 N N . VAL A 1 104 ? 28.115 -7.309 -21.369 1.00 89.38 104 VAL A N 1
ATOM 794 C CA . VAL A 1 104 ? 26.987 -8.173 -21.743 1.00 89.38 104 VAL A CA 1
ATOM 795 C C . VAL A 1 104 ? 26.432 -7.751 -23.104 1.00 89.38 104 VAL A C 1
ATOM 797 O O . VAL A 1 104 ? 26.272 -8.598 -23.978 1.00 89.38 104 VAL A O 1
ATOM 800 N N . GLU A 1 105 ? 26.232 -6.452 -23.317 1.00 88.19 105 GLU A N 1
ATOM 801 C CA . GLU A 1 105 ? 25.767 -5.889 -24.589 1.00 88.19 105 GLU A CA 1
ATOM 802 C C . GLU A 1 105 ? 26.760 -6.142 -25.729 1.00 88.19 105 GLU A C 1
ATOM 804 O O . GLU A 1 105 ? 26.357 -6.544 -26.819 1.00 88.19 105 GLU A O 1
ATOM 809 N N . ALA A 1 106 ? 28.065 -5.983 -25.483 1.00 86.81 106 ALA A N 1
ATOM 810 C CA . ALA A 1 106 ? 29.093 -6.270 -26.482 1.00 86.81 106 ALA A CA 1
ATOM 811 C C . ALA A 1 106 ? 29.114 -7.759 -26.882 1.00 86.81 106 ALA A C 1
ATOM 813 O O . ALA A 1 106 ? 29.229 -8.084 -28.066 1.00 86.81 106 ALA A O 1
ATOM 814 N N . TYR A 1 107 ? 28.934 -8.667 -25.916 1.00 88.75 107 TYR A N 1
ATOM 815 C CA . TYR A 1 107 ? 28.805 -10.102 -26.178 1.00 88.75 107 TYR A CA 1
ATOM 816 C C . TYR A 1 107 ? 27.537 -10.432 -26.974 1.00 88.75 107 TYR A C 1
ATOM 818 O O . TYR A 1 107 ? 27.572 -11.230 -27.912 1.00 88.75 107 TYR A O 1
ATOM 826 N N . GLU A 1 108 ? 26.408 -9.815 -26.631 1.00 88.50 108 GLU A N 1
ATOM 827 C CA . GLU A 1 108 ? 25.148 -9.985 -27.360 1.00 88.50 108 GLU A CA 1
ATOM 828 C C . GLU A 1 108 ? 25.238 -9.444 -28.789 1.00 88.50 108 GLU A C 1
ATOM 830 O O . GLU A 1 108 ? 24.797 -10.105 -29.726 1.00 88.50 108 GLU A O 1
ATOM 835 N N . ALA A 1 109 ? 25.882 -8.295 -28.992 1.00 86.94 109 ALA A N 1
ATOM 836 C CA . ALA A 1 109 ? 26.139 -7.748 -30.319 1.00 86.94 109 ALA A CA 1
ATOM 837 C C . ALA A 1 109 ? 27.040 -8.676 -31.149 1.00 86.94 109 ALA A C 1
ATOM 839 O O . ALA A 1 109 ? 26.737 -8.947 -32.311 1.00 86.94 109 ALA A O 1
ATOM 840 N N . ALA A 1 110 ? 28.105 -9.223 -30.553 1.00 84.88 110 ALA A N 1
ATOM 841 C CA . ALA A 1 110 ? 29.021 -10.142 -31.227 1.00 84.88 110 ALA A CA 1
ATOM 842 C C . ALA A 1 110 ? 28.376 -11.497 -31.563 1.00 84.88 110 ALA A C 1
ATOM 844 O O . ALA A 1 110 ? 28.624 -12.053 -32.632 1.00 84.88 110 ALA A O 1
ATOM 845 N N . THR A 1 111 ? 27.525 -12.023 -30.681 1.00 82.69 111 THR A N 1
ATOM 846 C CA . THR A 1 111 ? 26.784 -13.273 -30.924 1.00 82.69 111 THR A CA 1
ATOM 847 C C . THR A 1 111 ? 25.651 -13.080 -31.931 1.00 82.69 111 THR A C 1
ATOM 849 O O . THR A 1 111 ? 25.447 -13.941 -32.784 1.00 82.69 111 THR A O 1
ATOM 852 N N . LYS A 1 112 ? 24.974 -11.925 -31.917 1.00 76.00 112 LYS A N 1
ATOM 853 C CA . LYS A 1 112 ? 23.956 -11.555 -32.913 1.00 76.00 112 LYS A CA 1
ATOM 854 C C . LYS A 1 112 ? 24.558 -11.295 -34.298 1.00 76.00 112 LYS A C 1
ATOM 856 O O . LYS A 1 112 ? 23.933 -11.626 -35.300 1.00 76.00 112 LYS A O 1
ATOM 861 N N . ALA A 1 113 ? 25.770 -10.744 -34.364 1.00 62.72 113 ALA A N 1
ATOM 862 C CA . ALA A 1 113 ? 26.495 -10.491 -35.611 1.00 62.72 113 ALA A CA 1
ATOM 863 C C . ALA A 1 113 ? 27.295 -11.710 -36.129 1.00 62.72 113 ALA A C 1
ATOM 865 O O . ALA A 1 113 ? 27.922 -11.630 -37.185 1.00 62.72 113 ALA A O 1
ATOM 866 N N . GLY A 1 114 ? 27.291 -12.837 -35.405 1.00 47.78 114 GLY A N 1
ATOM 867 C CA . GLY A 1 114 ? 28.265 -13.920 -35.557 1.00 47.78 114 GLY A CA 1
ATOM 868 C C . GLY A 1 114 ? 27.694 -15.292 -35.923 1.00 47.78 114 GLY A C 1
ATOM 869 O O . GLY A 1 114 ? 28.025 -16.273 -35.266 1.00 47.78 114 GLY A O 1
ATOM 870 N N . ALA A 1 115 ? 26.912 -15.403 -37.001 1.00 50.00 115 ALA A N 1
ATOM 871 C CA . ALA A 1 115 ? 26.705 -16.669 -37.714 1.00 50.00 115 ALA A CA 1
ATOM 872 C C . ALA A 1 115 ? 27.631 -16.746 -38.945 1.00 50.00 115 ALA A C 1
ATOM 874 O O . ALA A 1 115 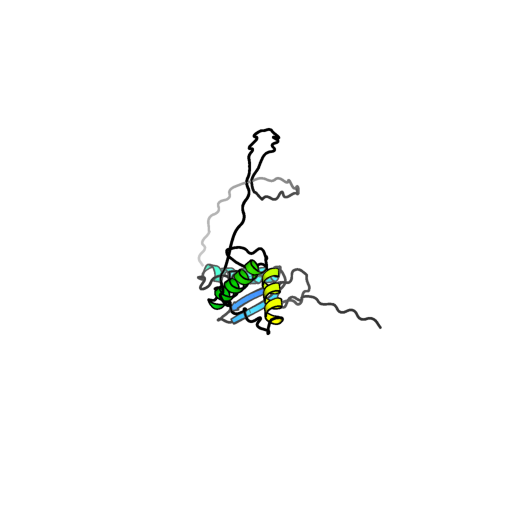? 27.185 -16.635 -40.083 1.00 50.00 115 ALA A O 1
ATOM 875 N N . LYS A 1 116 ? 28.943 -16.916 -38.726 1.00 35.91 116 LYS A N 1
ATOM 876 C CA . LYS A 1 116 ? 29.884 -17.399 -39.755 1.00 35.91 116 LYS A CA 1
ATOM 877 C C . LYS A 1 116 ? 31.140 -17.982 -39.089 1.00 35.91 116 LYS A C 1
ATOM 879 O O . LYS A 1 116 ? 31.867 -17.233 -38.439 1.00 35.91 116 LYS A O 1
ATOM 884 N N . PRO A 1 117 ? 31.431 -19.290 -39.222 1.00 43.00 117 PRO A N 1
ATOM 885 C CA . PRO A 1 117 ? 32.603 -19.877 -38.592 1.00 43.00 117 PRO A CA 1
ATOM 886 C C . PRO A 1 117 ? 33.849 -19.582 -39.435 1.00 43.00 117 PRO A C 1
ATOM 888 O O . PRO A 1 117 ? 33.932 -19.965 -40.601 1.00 43.00 117 PRO A O 1
ATOM 891 N N . ALA A 1 118 ? 34.846 -18.930 -38.838 1.00 41.66 118 ALA A N 1
ATOM 8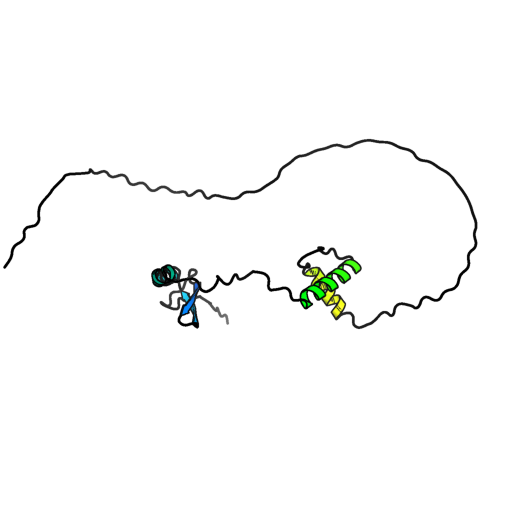92 C CA . ALA A 1 118 ? 36.205 -18.940 -39.364 1.00 41.66 118 ALA A CA 1
ATOM 893 C C . ALA A 1 118 ? 36.856 -20.275 -38.970 1.00 41.66 118 ALA A C 1
ATOM 895 O O . ALA A 1 118 ? 37.272 -20.480 -37.828 1.00 41.66 118 ALA A O 1
ATOM 896 N N . ALA A 1 119 ? 36.884 -21.208 -39.921 1.00 39.00 119 ALA A N 1
ATOM 897 C CA . ALA A 1 119 ? 37.575 -22.481 -39.799 1.00 39.00 119 ALA A CA 1
ATOM 898 C C . ALA A 1 119 ? 39.074 -22.246 -39.548 1.00 39.00 119 ALA A C 1
ATOM 900 O O . ALA A 1 119 ? 39.775 -21.614 -40.338 1.00 39.00 119 ALA A O 1
ATOM 901 N N . LYS A 1 120 ? 39.560 -22.767 -38.420 1.00 42.50 120 LYS A N 1
ATOM 902 C CA . LYS A 1 120 ? 40.967 -22.748 -38.024 1.00 42.50 120 LYS A CA 1
ATOM 903 C C . LYS A 1 120 ? 41.781 -23.594 -39.006 1.00 42.50 120 LYS A C 1
ATOM 905 O O . LYS A 1 120 ? 41.568 -24.799 -39.117 1.00 42.50 120 LYS A O 1
ATOM 910 N N . GLY A 1 121 ? 42.707 -22.942 -39.707 1.00 37.06 121 GLY A N 1
ATOM 911 C CA . GLY A 1 121 ? 43.633 -23.558 -40.650 1.00 37.06 121 GLY A CA 1
ATOM 912 C C . GLY A 1 121 ? 44.398 -24.740 -40.048 1.00 37.06 121 GLY A C 1
ATOM 913 O O . GLY A 1 121 ? 45.021 -24.651 -38.988 1.00 37.06 121 GLY A O 1
ATOM 914 N N . ARG A 1 122 ? 44.323 -25.853 -40.773 1.00 37.69 122 ARG A N 1
ATOM 915 C CA . ARG A 1 122 ? 45.070 -27.102 -40.624 1.00 37.69 122 ARG A CA 1
ATOM 916 C C . ARG A 1 122 ? 46.580 -26.822 -40.683 1.00 37.69 122 ARG A C 1
ATOM 918 O O . ARG A 1 122 ? 47.075 -26.330 -41.689 1.00 37.69 122 ARG A O 1
ATOM 925 N N . ARG A 1 123 ? 47.314 -27.142 -39.610 1.00 41.00 123 ARG A N 1
ATOM 926 C CA . ARG A 1 123 ? 48.789 -27.109 -39.585 1.00 41.00 123 ARG A CA 1
ATOM 927 C C . ARG A 1 123 ? 49.324 -28.287 -40.408 1.00 41.00 123 ARG A C 1
ATOM 929 O O . ARG A 1 123 ? 49.068 -29.434 -40.053 1.00 41.00 123 ARG A O 1
ATOM 936 N N . THR A 1 124 ? 50.064 -28.012 -41.478 1.00 37.22 124 THR A N 1
ATOM 937 C CA . THR A 1 124 ? 50.930 -28.983 -42.167 1.00 37.22 124 THR A CA 1
ATOM 938 C C . THR A 1 124 ? 52.367 -28.826 -41.674 1.00 37.22 124 THR A C 1
ATOM 940 O O . THR A 1 124 ? 52.855 -27.710 -41.508 1.00 37.22 124 THR A O 1
ATOM 943 N N . ALA A 1 125 ? 53.019 -29.954 -41.405 1.00 40.88 125 ALA A N 1
ATOM 944 C CA . ALA A 1 125 ? 54.415 -30.059 -41.001 1.00 40.88 125 ALA A CA 1
ATOM 945 C C . ALA A 1 125 ? 55.365 -29.989 -42.211 1.00 40.88 125 ALA A C 1
ATOM 947 O O . ALA A 1 125 ? 55.045 -30.568 -43.245 1.00 40.88 125 ALA A O 1
ATOM 948 N N . ALA A 1 126 ? 56.530 -29.350 -42.050 1.00 35.34 126 ALA A N 1
ATOM 949 C CA . ALA A 1 126 ? 57.802 -29.695 -42.701 1.00 35.34 126 ALA A CA 1
ATOM 950 C C . ALA A 1 126 ? 58.942 -28.848 -42.095 1.00 35.34 126 ALA A C 1
ATOM 952 O O . ALA A 1 126 ? 58.760 -27.673 -41.787 1.00 35.34 126 ALA A O 1
ATOM 953 N N . ALA A 1 127 ? 60.090 -29.486 -41.881 1.00 36.84 127 ALA A N 1
ATOM 954 C CA . ALA A 1 127 ? 61.286 -28.983 -41.211 1.00 36.84 127 ALA A CA 1
ATOM 955 C C . ALA A 1 127 ? 62.326 -28.420 -42.198 1.00 36.84 127 ALA A C 1
ATOM 957 O O . ALA A 1 127 ?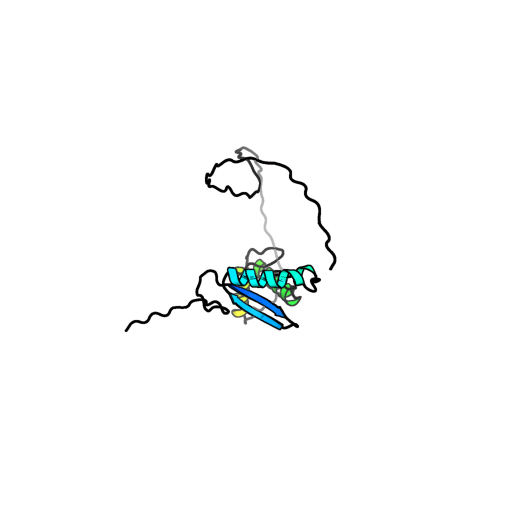 62.357 -28.899 -43.323 1.00 36.84 127 ALA A O 1
ATOM 958 N N . SER A 1 128 ? 63.202 -27.504 -41.738 1.00 36.75 128 SER A N 1
ATOM 959 C CA . SER A 1 128 ? 64.683 -27.550 -41.888 1.00 36.75 128 SER A CA 1
ATOM 960 C C . SER A 1 128 ? 65.363 -26.176 -41.673 1.00 36.75 128 SER A C 1
ATOM 962 O O . SER A 1 128 ? 65.111 -25.233 -42.418 1.00 36.75 128 SER A O 1
ATOM 964 N N . THR A 1 129 ? 66.261 -26.086 -40.683 1.00 44.31 129 THR A N 1
ATOM 965 C CA . THR A 1 129 ? 67.335 -25.067 -40.500 1.00 44.31 129 THR A CA 1
ATOM 966 C C . THR A 1 129 ? 68.532 -25.374 -41.441 1.00 44.31 129 THR A C 1
ATOM 968 O O . THR A 1 129 ? 68.530 -26.489 -41.969 1.00 44.31 129 THR A O 1
ATOM 971 N N . PRO A 1 130 ? 69.564 -24.503 -41.670 1.00 54.81 130 PRO A N 1
ATOM 972 C CA . PRO A 1 130 ? 70.552 -24.000 -40.670 1.00 54.81 130 PRO A CA 1
ATOM 973 C C . PRO A 1 130 ? 71.023 -22.514 -40.865 1.00 54.81 130 PRO A C 1
ATOM 975 O O . PRO A 1 130 ? 70.936 -21.961 -41.950 1.00 54.81 130 PRO A O 1
ATOM 978 N N . ARG A 1 131 ? 71.300 -21.749 -39.789 1.00 31.81 131 ARG A N 1
ATOM 979 C CA . ARG A 1 131 ? 72.607 -21.371 -39.156 1.00 31.81 131 ARG A CA 1
ATOM 980 C C . ARG A 1 131 ? 73.495 -20.322 -39.877 1.00 31.81 131 ARG A C 1
ATOM 982 O O . ARG A 1 131 ? 74.059 -20.633 -40.913 1.00 31.81 131 ARG A O 1
ATOM 989 N N . ALA A 1 132 ? 73.767 -19.197 -39.188 1.00 42.12 132 ALA A N 1
ATOM 990 C CA . ALA A 1 132 ? 75.068 -18.485 -39.032 1.00 42.12 132 ALA A CA 1
ATOM 991 C C . ALA A 1 132 ? 74.868 -17.295 -38.044 1.00 42.12 132 ALA A C 1
ATOM 993 O O . ALA A 1 132 ? 73.992 -16.475 -38.279 1.00 42.12 132 ALA A O 1
ATOM 994 N N . THR A 1 133 ? 75.339 -17.311 -36.785 1.00 33.59 133 THR A N 1
ATOM 995 C CA . THR A 1 133 ? 76.661 -16.917 -36.211 1.00 33.59 133 THR A CA 1
ATOM 996 C C . THR A 1 133 ? 77.085 -15.443 -36.358 1.00 33.59 133 THR A C 1
ATOM 998 O O . THR A 1 133 ? 77.556 -15.073 -37.425 1.00 33.59 133 THR A O 1
ATOM 1001 N N . ALA A 1 134 ? 77.017 -14.668 -35.257 1.00 43.19 134 ALA A N 1
ATOM 1002 C CA . ALA A 1 134 ? 78.094 -13.850 -34.636 1.00 43.19 134 ALA A CA 1
ATOM 1003 C C . ALA A 1 134 ? 77.505 -13.041 -33.437 1.00 43.19 134 ALA A C 1
ATOM 1005 O O . ALA A 1 134 ? 76.456 -12.429 -33.601 1.00 43.19 134 ALA A O 1
ATOM 1006 N N . THR A 1 135 ? 77.919 -13.227 -32.167 1.00 30.69 135 THR A N 1
ATOM 1007 C CA . THR A 1 135 ? 78.962 -12.474 -31.397 1.00 30.69 135 THR A CA 1
ATOM 1008 C C . THR A 1 135 ? 78.812 -10.936 -31.496 1.00 30.69 135 THR A C 1
ATOM 1010 O O . THR A 1 135 ? 78.739 -10.427 -32.599 1.00 30.69 135 THR A O 1
ATOM 1013 N N . ALA A 1 136 ? 78.800 -10.094 -30.449 1.00 41.78 136 ALA A N 1
ATOM 1014 C CA . ALA A 1 136 ? 79.314 -10.206 -29.084 1.00 41.78 136 ALA A CA 1
ATOM 1015 C C . ALA A 1 136 ? 78.852 -9.025 -28.168 1.00 41.78 136 ALA A C 1
ATOM 1017 O O . ALA A 1 136 ? 78.456 -7.977 -28.665 1.00 41.78 136 ALA A O 1
ATOM 1018 N N . THR A 1 137 ? 79.062 -9.196 -26.851 1.00 41.34 137 THR A N 1
ATOM 1019 C CA . THR A 1 137 ? 79.631 -8.200 -25.901 1.00 41.34 137 THR A CA 1
ATOM 1020 C C . THR A 1 137 ? 78.763 -7.093 -25.252 1.00 41.34 137 THR A C 1
ATOM 1022 O O . THR A 1 137 ? 78.523 -6.035 -25.814 1.00 41.34 137 THR A O 1
ATOM 1025 N N . THR A 1 138 ? 78.442 -7.353 -23.972 1.00 41.44 138 THR A N 1
ATOM 1026 C CA . THR A 1 138 ? 78.747 -6.564 -22.745 1.00 41.44 138 THR A CA 1
ATOM 1027 C C . THR A 1 138 ? 78.310 -5.089 -22.648 1.00 41.44 138 THR A C 1
ATOM 1029 O O . THR A 1 138 ? 78.863 -4.235 -23.325 1.00 41.44 138 THR A O 1
ATOM 1032 N N . GLN A 1 139 ? 77.482 -4.750 -21.645 1.00 46.31 139 GLN A N 1
ATOM 1033 C CA . GLN A 1 139 ? 77.916 -4.084 -20.393 1.00 46.31 139 GLN A CA 1
ATOM 1034 C C . GLN A 1 139 ? 76.731 -3.655 -19.513 1.00 46.31 139 GLN A C 1
ATOM 1036 O O . GLN A 1 139 ? 75.787 -3.007 -19.951 1.00 46.31 139 GLN A O 1
ATOM 1041 N N . ALA A 1 140 ? 76.829 -4.023 -18.236 1.00 40.47 140 ALA A N 1
ATOM 1042 C CA . ALA A 1 140 ? 76.056 -3.465 -17.140 1.00 40.47 140 ALA A CA 1
ATOM 1043 C C . ALA A 1 140 ? 76.586 -2.068 -16.784 1.00 40.47 140 ALA A C 1
ATOM 1045 O O . ALA A 1 140 ? 77.795 -1.853 -16.793 1.00 40.47 140 ALA A O 1
ATOM 1046 N N . THR A 1 141 ? 75.711 -1.146 -16.379 1.00 45.06 141 THR A N 1
ATOM 1047 C CA . THR A 1 141 ? 76.072 -0.029 -15.493 1.00 45.06 141 THR A CA 1
ATOM 1048 C C . THR A 1 141 ? 74.865 0.369 -14.647 1.00 45.06 141 THR A C 1
ATOM 1050 O O . THR A 1 141 ? 73.744 0.525 -15.119 1.00 45.06 141 THR A O 1
ATOM 1053 N N . THR A 1 142 ? 75.149 0.448 -13.357 1.00 38.22 142 THR A N 1
ATOM 1054 C CA . THR A 1 142 ? 74.331 0.800 -12.198 1.00 38.22 142 THR A CA 1
ATOM 1055 C C . THR A 1 142 ? 74.028 2.300 -12.071 1.00 38.22 142 THR A C 1
ATOM 1057 O O . THR A 1 142 ? 74.732 3.110 -12.662 1.00 38.22 142 THR A O 1
ATOM 1060 N N . GLN A 1 143 ? 73.140 2.614 -11.110 1.00 49.84 143 GLN A N 1
ATOM 1061 C CA . GLN A 1 143 ? 73.026 3.858 -10.314 1.00 49.84 143 GLN A CA 1
ATOM 1062 C C . GLN A 1 143 ? 72.071 4.951 -10.821 1.00 49.84 143 GLN A C 1
ATOM 1064 O O . GLN A 1 143 ? 71.984 5.178 -12.014 1.00 49.84 143 GLN A O 1
ATOM 1069 N N . THR A 1 144 ? 71.401 5.781 -10.008 1.00 35.03 144 THR A N 1
ATOM 1070 C CA . THR A 1 144 ? 70.882 5.815 -8.615 1.00 35.03 144 THR A CA 1
ATOM 1071 C C . THR A 1 144 ? 70.093 7.144 -8.521 1.00 35.03 144 THR A C 1
ATOM 1073 O O . THR A 1 144 ? 70.433 8.085 -9.232 1.00 35.03 144 THR A O 1
ATOM 1076 N N . LYS A 1 145 ? 69.188 7.272 -7.533 1.00 41.12 145 LYS A N 1
ATOM 1077 C CA . LYS A 1 145 ? 68.582 8.518 -6.984 1.00 41.12 145 LYS A CA 1
ATOM 1078 C C . LYS A 1 145 ? 67.481 9.128 -7.864 1.00 41.12 145 LYS A C 1
ATOM 1080 O O . LYS A 1 145 ? 67.610 9.208 -9.068 1.00 41.12 145 LYS A O 1
ATOM 1085 N N . GLY A 1 146 ? 66.365 9.618 -7.344 1.00 30.25 146 GLY A N 1
ATOM 1086 C CA . GLY A 1 146 ? 65.926 9.895 -5.981 1.00 30.25 146 GLY A CA 1
ATOM 1087 C C . GLY A 1 146 ? 64.782 10.906 -6.101 1.00 30.25 146 GLY A C 1
ATOM 1088 O O . GLY A 1 146 ? 64.864 11.817 -6.916 1.00 30.25 146 GLY A O 1
ATOM 1089 N N . GLY A 1 147 ? 63.703 10.743 -5.336 1.00 34.31 147 GLY A N 1
ATOM 1090 C CA . GLY A 1 147 ? 62.559 11.652 -5.435 1.00 34.31 147 GLY A CA 1
ATOM 1091 C C . GLY A 1 147 ? 61.408 11.271 -4.516 1.00 34.31 147 GLY A C 1
ATOM 1092 O O . GLY A 1 147 ? 60.381 10.780 -4.964 1.00 34.31 147 GLY A O 1
ATOM 1093 N N . LYS A 1 148 ? 61.607 11.478 -3.212 1.00 37.81 148 LYS A N 1
ATOM 1094 C CA . LYS A 1 148 ? 60.547 11.494 -2.196 1.00 37.81 148 LYS A CA 1
ATOM 1095 C C . LYS A 1 148 ? 59.600 12.677 -2.429 1.00 37.81 148 LYS A C 1
ATOM 1097 O O . LYS A 1 148 ? 60.085 13.777 -2.675 1.00 37.81 148 LYS A O 1
ATOM 1102 N N . GLN A 1 149 ? 58.304 12.449 -2.200 1.00 42.16 149 GLN A N 1
ATOM 1103 C CA . GLN A 1 149 ? 57.363 13.259 -1.393 1.00 42.16 149 GLN A CA 1
ATOM 1104 C C . GLN A 1 149 ? 55.982 12.575 -1.504 1.00 42.16 149 GLN A C 1
ATOM 1106 O O . GLN A 1 149 ? 55.442 12.464 -2.592 1.00 42.16 149 GLN A O 1
ATOM 1111 N N . ALA A 1 150 ? 55.470 11.840 -0.512 1.00 38.88 150 ALA A N 1
ATOM 1112 C CA . ALA A 1 150 ? 54.972 12.255 0.805 1.00 38.88 150 ALA A CA 1
ATOM 1113 C C . ALA A 1 150 ? 53.790 13.248 0.752 1.00 38.88 150 ALA A C 1
ATOM 1115 O O . ALA A 1 150 ? 53.997 14.451 0.665 1.00 38.88 150 ALA A O 1
ATOM 1116 N N . LYS A 1 151 ? 52.565 12.720 0.899 1.00 43.81 151 LYS A N 1
ATOM 1117 C CA . LYS A 1 151 ? 51.484 13.221 1.779 1.00 43.81 151 LYS A CA 1
ATOM 1118 C C . LYS A 1 151 ? 50.411 12.118 1.879 1.00 43.81 151 LYS A C 1
ATOM 1120 O O . LYS A 1 151 ? 49.840 11.728 0.872 1.00 43.81 151 LYS A O 1
ATOM 1125 N N . THR A 1 152 ? 50.377 11.354 2.977 1.00 36.97 152 THR A N 1
ATOM 1126 C CA . THR A 1 152 ? 49.544 11.573 4.188 1.00 36.97 152 THR A CA 1
ATOM 1127 C C . THR A 1 152 ? 48.045 11.404 3.885 1.00 36.97 152 THR A C 1
ATOM 1129 O O . THR A 1 152 ? 47.489 12.220 3.163 1.00 36.97 152 THR A O 1
ATOM 1132 N N . THR A 1 153 ? 47.450 10.255 4.261 1.00 42.00 153 THR A N 1
ATOM 1133 C CA . THR A 1 153 ? 46.473 10.092 5.382 1.00 42.00 153 THR A CA 1
ATOM 1134 C C . THR A 1 153 ? 45.129 10.797 5.101 1.00 42.00 153 THR A C 1
ATOM 1136 O O . THR A 1 153 ? 45.121 11.958 4.738 1.00 42.00 153 THR A O 1
ATOM 1139 N N . THR A 1 154 ? 43.926 10.240 5.259 1.00 48.09 154 THR A N 1
ATOM 1140 C CA . THR A 1 154 ? 43.431 9.278 6.255 1.00 48.09 154 THR A CA 1
ATOM 1141 C C . THR A 1 154 ? 41.988 8.892 5.872 1.00 48.09 154 THR A C 1
ATOM 1143 O O . THR A 1 154 ? 41.144 9.754 5.673 1.00 48.09 154 THR A O 1
ATOM 1146 N N . ARG A 1 155 ? 41.726 7.590 5.748 1.00 38.28 155 ARG A N 1
ATOM 1147 C CA . ARG A 1 155 ? 40.650 6.805 6.388 1.00 38.28 155 ARG A CA 1
ATOM 1148 C C . ARG A 1 155 ? 39.386 7.514 6.960 1.00 38.28 155 ARG A C 1
ATOM 1150 O O . ARG A 1 155 ? 39.476 8.269 7.916 1.00 38.28 155 ARG A O 1
ATOM 1157 N N . ALA A 1 156 ? 38.246 6.972 6.505 1.00 37.53 156 ALA A N 1
ATOM 1158 C CA . ALA A 1 156 ? 36.996 6.606 7.207 1.00 37.53 156 ALA A CA 1
ATOM 1159 C C . ALA A 1 156 ? 35.932 7.653 7.611 1.00 37.53 156 ALA A C 1
ATOM 1161 O O . ALA A 1 156 ? 36.157 8.528 8.429 1.00 37.53 156 ALA A O 1
ATOM 1162 N N . ALA A 1 157 ? 34.723 7.375 7.096 1.00 38.41 157 ALA A N 1
ATOM 1163 C CA . ALA A 1 157 ? 33.450 7.164 7.803 1.00 38.41 157 ALA A CA 1
ATOM 1164 C C . ALA A 1 157 ? 33.011 8.145 8.906 1.00 38.41 157 ALA A C 1
ATOM 1166 O O . ALA A 1 157 ? 33.614 8.186 9.969 1.00 38.41 157 ALA A O 1
ATOM 1167 N N . ALA A 1 158 ? 31.839 8.764 8.708 1.00 38.72 158 ALA A N 1
ATOM 1168 C CA . ALA A 1 158 ? 30.631 8.579 9.534 1.00 38.72 158 ALA A CA 1
ATOM 1169 C C . ALA A 1 158 ? 29.618 9.726 9.308 1.00 38.72 158 ALA A C 1
ATOM 1171 O O . ALA A 1 158 ? 29.943 10.902 9.417 1.00 38.72 158 ALA A O 1
ATOM 1172 N N . LYS A 1 159 ? 28.362 9.357 9.033 1.00 41.34 159 LYS A N 1
ATOM 1173 C CA . LYS A 1 159 ? 27.145 10.092 9.451 1.00 41.34 159 LYS A CA 1
ATOM 1174 C C . LYS A 1 159 ? 26.902 9.754 10.949 1.00 41.34 159 LYS A C 1
ATOM 1176 O O . LYS A 1 159 ? 27.499 8.767 11.384 1.00 41.34 159 LYS A O 1
ATOM 1181 N N . PRO A 1 160 ? 25.963 10.367 11.709 1.00 55.66 160 PRO A N 1
ATOM 1182 C CA . PRO A 1 160 ? 25.004 11.437 11.382 1.00 55.66 160 PRO A CA 1
ATOM 1183 C C . PRO A 1 160 ? 24.825 12.491 12.511 1.00 55.66 160 PRO A C 1
ATOM 1185 O O . PRO A 1 160 ? 25.432 12.373 13.565 1.00 55.66 160 PRO A O 1
ATOM 1188 N N . ALA A 1 161 ? 23.959 13.497 12.312 1.00 36.19 161 ALA A N 1
ATOM 1189 C CA . ALA A 1 161 ? 22.871 13.878 13.239 1.00 36.19 161 ALA A CA 1
ATOM 1190 C C . ALA A 1 161 ? 22.342 15.296 12.966 1.00 36.19 161 ALA A C 1
ATOM 1192 O O . ALA A 1 161 ? 23.079 16.217 12.624 1.00 36.19 161 ALA A O 1
ATOM 1193 N N . ALA A 1 162 ? 21.028 15.420 13.130 1.00 38.75 162 ALA A N 1
ATOM 1194 C CA . ALA A 1 162 ? 20.225 16.621 13.006 1.00 38.75 162 ALA A CA 1
ATOM 1195 C C . ALA A 1 162 ? 20.500 17.644 14.123 1.00 38.75 162 ALA A C 1
ATOM 1197 O O . ALA A 1 162 ? 20.831 17.272 15.249 1.00 38.75 162 ALA A O 1
ATOM 1198 N N . LYS A 1 163 ? 20.257 18.927 13.831 1.00 41.47 163 LYS A N 1
ATOM 1199 C CA . LYS A 1 163 ? 20.013 19.956 14.846 1.00 41.47 163 LYS A CA 1
ATOM 1200 C C . LYS A 1 163 ? 18.764 20.743 14.466 1.00 41.47 163 LYS A C 1
ATOM 1202 O O . LYS A 1 163 ? 18.743 21.489 13.495 1.00 41.47 163 LYS A O 1
ATOM 1207 N N . THR A 1 164 ? 17.730 20.503 15.255 1.00 36.50 164 THR A N 1
ATOM 1208 C CA . THR A 1 164 ? 16.481 21.247 15.367 1.00 36.50 164 THR A CA 1
ATOM 1209 C C . THR A 1 164 ? 16.727 22.682 15.836 1.00 36.50 164 THR A C 1
ATOM 1211 O O . THR A 1 164 ? 17.504 22.915 16.765 1.00 36.50 164 THR A O 1
ATOM 1214 N N . ALA A 1 165 ? 15.993 23.619 15.247 1.00 41.41 165 ALA A N 1
ATOM 1215 C CA . ALA A 1 165 ? 15.676 24.926 15.808 1.00 41.41 165 ALA A CA 1
ATOM 1216 C C . ALA A 1 165 ? 14.150 25.079 15.715 1.00 41.41 165 ALA A C 1
ATOM 1218 O O . ALA A 1 165 ? 13.597 24.860 14.644 1.00 41.41 165 ALA A O 1
ATOM 1219 N N . ASN A 1 166 ? 13.443 25.397 16.799 1.00 38.16 166 ASN A N 1
ATOM 1220 C CA . ASN A 1 166 ? 13.159 26.780 17.176 1.00 38.16 166 ASN A CA 1
ATOM 1221 C C . ASN A 1 166 ? 12.368 26.836 18.498 1.00 38.16 166 ASN A C 1
ATOM 1223 O O . ASN A 1 166 ? 11.694 25.882 18.879 1.00 38.16 166 ASN A O 1
ATOM 1227 N N . ALA A 1 167 ? 12.501 27.962 19.190 1.00 37.09 167 ALA A N 1
ATOM 1228 C CA . ALA A 1 167 ? 11.889 28.274 20.472 1.00 37.09 167 ALA A CA 1
ATOM 1229 C C . ALA A 1 167 ? 10.433 28.750 20.328 1.00 37.09 167 ALA A C 1
ATOM 1231 O O . ALA A 1 167 ? 10.095 29.424 19.358 1.00 37.09 167 ALA A O 1
ATOM 1232 N N . ALA A 1 168 ? 9.609 28.491 21.347 1.00 46.00 168 ALA A N 1
ATOM 1233 C CA . ALA A 1 168 ? 8.455 29.323 21.664 1.00 46.00 168 ALA A CA 1
ATOM 1234 C C . ALA A 1 168 ? 8.215 29.340 23.179 1.00 46.00 168 ALA A C 1
ATOM 1236 O O . ALA A 1 168 ? 8.213 28.319 23.863 1.00 46.00 168 ALA A O 1
ATOM 1237 N N . ASP A 1 169 ? 8.072 30.565 23.648 1.00 42.22 169 ASP A N 1
ATOM 1238 C CA . ASP A 1 169 ? 7.961 31.070 25.002 1.00 42.22 169 ASP A CA 1
ATOM 1239 C C . ASP A 1 169 ? 6.517 30.941 25.526 1.00 42.22 169 ASP A C 1
ATOM 1241 O O . ASP A 1 169 ? 5.570 31.211 24.785 1.00 42.22 169 ASP A O 1
ATOM 1245 N N . LYS A 1 170 ? 6.344 30.550 26.797 1.00 44.62 170 LYS A N 1
ATOM 1246 C CA . LYS A 1 170 ? 5.197 30.946 27.640 1.00 44.62 170 LYS A CA 1
ATOM 1247 C C . LYS A 1 170 ? 5.414 30.516 29.091 1.00 44.62 170 LYS A C 1
ATOM 1249 O O . LYS A 1 170 ? 5.161 29.381 29.490 1.00 44.62 170 LYS A O 1
ATOM 1254 N N . ALA A 1 171 ? 5.836 31.475 29.903 1.00 43.56 171 ALA A N 1
ATOM 1255 C CA . ALA A 1 171 ? 5.683 31.440 31.349 1.00 43.56 171 ALA A CA 1
ATOM 1256 C C . ALA A 1 171 ? 4.258 31.865 31.755 1.00 43.56 171 ALA A C 1
ATOM 1258 O O . ALA A 1 171 ? 3.807 32.912 31.307 1.00 43.56 171 ALA A O 1
ATOM 1259 N N . THR A 1 172 ? 3.613 31.122 32.668 1.00 47.97 172 THR A N 1
ATOM 1260 C CA . THR A 1 172 ? 2.762 31.665 33.758 1.00 47.97 172 THR A CA 1
ATOM 1261 C C . THR A 1 172 ? 2.382 30.587 34.795 1.00 47.97 172 THR A C 1
ATOM 1263 O O . THR A 1 172 ? 1.452 29.809 34.635 1.00 47.97 172 THR A O 1
ATOM 1266 N N . LYS A 1 173 ? 3.144 30.562 35.895 1.00 48.47 173 LYS A N 1
ATOM 1267 C CA . LYS A 1 173 ? 2.719 30.554 37.316 1.00 48.47 173 LYS A CA 1
ATOM 1268 C C . LYS A 1 173 ? 1.289 30.060 37.655 1.00 48.47 173 LYS A C 1
ATOM 1270 O O . LYS A 1 173 ? 0.337 30.787 37.394 1.00 48.47 173 LYS A O 1
ATOM 1275 N N . SER A 1 174 ? 1.165 28.967 38.435 1.00 46.62 174 SER A N 1
ATOM 1276 C CA . SER A 1 174 ? 0.536 28.963 39.789 1.00 46.62 174 SER A CA 1
ATOM 1277 C C . SER A 1 174 ? 0.410 27.571 40.461 1.00 46.62 174 SER A C 1
ATOM 1279 O O . SER A 1 174 ? -0.347 26.718 40.027 1.00 46.62 174 SER A O 1
ATOM 1281 N N . ARG A 1 175 ? 1.146 27.411 41.579 1.00 47.09 175 ARG A N 1
ATOM 1282 C CA . ARG A 1 175 ? 0.831 26.726 42.864 1.00 47.09 175 ARG A CA 1
ATOM 1283 C C . ARG A 1 175 ? 0.074 25.370 42.903 1.00 47.09 175 ARG A C 1
ATOM 1285 O O . ARG A 1 175 ? -1.138 25.306 42.757 1.00 47.09 175 ARG A O 1
ATOM 1292 N N . ARG A 1 176 ? 0.789 24.327 43.364 1.00 47.47 176 ARG A N 1
ATOM 1293 C CA . ARG A 1 176 ? 0.289 23.210 44.220 1.00 47.47 176 ARG A CA 1
ATOM 1294 C C . ARG A 1 176 ? 0.018 23.715 45.669 1.00 47.47 176 ARG A C 1
ATOM 1296 O O . ARG A 1 176 ? 0.462 24.818 45.986 1.00 47.47 176 ARG A O 1
ATOM 1303 N N . PRO A 1 177 ? -0.414 22.869 46.633 1.00 60.69 177 PRO A N 1
ATOM 1304 C CA . PRO A 1 177 ? -1.587 21.974 46.678 1.00 60.69 177 PRO A CA 1
ATOM 1305 C C . PRO A 1 177 ? -2.367 22.123 48.019 1.00 60.69 177 PRO A C 1
ATOM 1307 O O . PRO A 1 177 ? -1.801 22.579 49.011 1.00 60.69 177 PRO A O 1
ATOM 1310 N N . SER A 1 178 ? -3.605 21.625 48.145 1.00 47.03 178 SER A N 1
ATOM 1311 C CA . SER A 1 178 ? -4.119 21.251 49.479 1.00 47.03 178 SER A CA 1
ATOM 1312 C C . SER A 1 178 ? -5.142 20.115 49.469 1.00 47.03 178 SER A C 1
ATOM 1314 O O . SER A 1 178 ? -6.070 20.073 48.672 1.00 47.03 178 SER A O 1
ATOM 1316 N N . ARG A 1 179 ? -4.912 19.213 50.424 1.00 53.69 179 ARG A N 1
ATOM 1317 C CA . ARG A 1 179 ? -5.705 18.073 50.890 1.00 53.69 179 ARG A CA 1
ATOM 1318 C C . ARG A 1 179 ? -7.214 18.336 51.003 1.00 53.69 179 ARG A C 1
ATOM 1320 O O . ARG A 1 179 ? -7.618 19.367 51.521 1.00 53.69 179 ARG A O 1
ATOM 1327 N N . GLY A 1 180 ? -8.002 17.298 50.724 1.00 48.41 180 GLY A N 1
ATOM 1328 C CA . GLY A 1 180 ? -9.371 17.147 51.216 1.00 48.41 180 GLY A CA 1
ATOM 1329 C C . GLY A 1 180 ? -9.816 15.688 51.121 1.00 48.41 180 GLY A C 1
ATOM 1330 O O . GLY A 1 180 ? -10.118 15.204 50.039 1.00 48.41 180 GLY A O 1
ATOM 1331 N N . LYS A 1 181 ? -9.797 14.971 52.250 1.00 56.25 181 LYS A N 1
ATOM 1332 C CA . LYS A 1 181 ? -10.440 13.659 52.409 1.00 56.25 181 LYS A CA 1
ATOM 1333 C C . LYS A 1 181 ? -11.952 13.867 52.558 1.00 56.25 181 LYS A C 1
ATOM 1335 O O . LYS A 1 181 ? -12.339 14.686 53.385 1.00 56.25 181 LYS A O 1
ATOM 1340 N N . ALA A 1 182 ? -12.777 13.053 51.904 1.00 53.81 182 ALA A N 1
ATOM 1341 C CA . ALA A 1 182 ? -14.136 12.759 52.364 1.00 53.81 182 ALA A CA 1
ATOM 1342 C C . ALA A 1 182 ? -14.542 11.332 51.954 1.00 53.81 182 ALA A C 1
ATOM 1344 O O . ALA A 1 182 ? -14.260 10.885 50.847 1.00 53.81 182 ALA A O 1
ATOM 1345 N N . LYS A 1 183 ? -15.117 10.615 52.924 1.00 64.81 183 LYS A N 1
ATOM 1346 C CA . LYS A 1 183 ? -15.572 9.215 52.904 1.00 64.81 183 LYS A CA 1
ATOM 1347 C C . LYS A 1 183 ? -16.868 9.025 52.087 1.00 64.81 183 LYS A C 1
ATOM 1349 O O . LYS A 1 183 ? -17.584 10.003 51.890 1.00 64.81 183 LYS A O 1
ATOM 1354 N N . PRO A 1 184 ? -17.218 7.778 51.708 1.00 62.38 184 PRO A N 1
ATOM 1355 C CA . PRO A 1 184 ? -18.495 7.454 51.072 1.00 62.38 184 PRO A CA 1
ATOM 1356 C C . PRO A 1 184 ? -19.637 7.350 52.097 1.00 62.38 184 PRO A C 1
ATOM 1358 O O . PRO A 1 184 ? -19.447 6.801 53.184 1.00 62.38 184 PRO A O 1
ATOM 1361 N N . ALA A 1 185 ? -20.826 7.833 51.730 1.00 62.81 185 ALA A N 1
ATOM 1362 C CA . ALA A 1 185 ? -22.072 7.557 52.438 1.00 62.81 185 ALA A CA 1
ATOM 1363 C C . ALA A 1 185 ? -22.882 6.525 51.645 1.00 62.81 185 ALA A C 1
ATOM 1365 O O . ALA A 1 185 ? -23.360 6.786 50.545 1.00 62.81 185 ALA A O 1
ATOM 1366 N N . SER A 1 186 ? -22.996 5.342 52.232 1.00 59.03 186 SER A N 1
ATOM 1367 C CA . SER A 1 186 ? -24.029 4.350 51.973 1.00 59.03 186 SER A CA 1
ATOM 1368 C C . SER A 1 186 ? -25.387 4.878 52.440 1.00 59.03 186 SER A C 1
ATOM 1370 O O . SER A 1 186 ? -25.499 5.313 53.587 1.00 59.03 186 SER A O 1
ATOM 1372 N N . PHE A 1 187 ? -26.420 4.772 51.607 1.00 63.25 187 PHE A N 1
ATOM 1373 C CA . PHE A 1 187 ? -27.810 4.850 52.051 1.00 63.25 187 PHE A CA 1
ATOM 1374 C C . PHE A 1 187 ? -28.612 3.761 51.338 1.00 63.25 187 PHE A C 1
ATOM 1376 O O . PHE A 1 187 ? -28.681 3.740 50.112 1.00 63.25 187 PHE A O 1
ATOM 1383 N N . SER A 1 188 ? -29.134 2.820 52.125 1.00 61.56 188 SER A N 1
ATOM 1384 C CA . SER A 1 188 ? -30.099 1.816 51.691 1.00 61.56 188 SER A CA 1
ATOM 1385 C C . SER A 1 188 ? -31.504 2.407 51.721 1.00 61.56 188 SER A C 1
ATOM 1387 O O . SER A 1 188 ? -31.872 3.047 52.708 1.00 61.56 188 SER A O 1
ATOM 1389 N N . GLY A 1 189 ? -32.287 2.101 50.696 1.00 60.50 189 GLY A N 1
ATOM 1390 C CA . GLY A 1 189 ? -33.744 2.156 50.680 1.00 60.50 189 GLY A CA 1
ATOM 1391 C C . GLY A 1 189 ? -34.223 1.086 49.723 1.00 60.50 189 GLY A C 1
ATOM 1392 O O . GLY A 1 189 ? -33.792 1.167 48.553 1.00 60.50 189 GLY A O 1
#

InterPro domains:
  IPR024412 Lsr2 dimerization domain [PF11774] (1-60)
  IPR036625 E3-binding domain superfamily [G3DSA:4.10.320.10] (77-114)
  IPR042261 Lsr2-like, dimerization domain [G3DSA:3.30.60.230] (1-62)
  IPR055370 Lsr2, DNA-binding domain [PF23359] (74-110)

pLDDT: mean 70.64, std 23.9, range [30.25, 98.25]

Secondary structure (DSSP, 8-state):
---------B-TTT--B-TT-EEEEEEETTEEEEEEE-HHHHHHHHHHHHHHHHHS---S----S-S-----HHHHHHHHHHHHHHHHTT----SSSPPPHHHHHHHHHHHHT-----PPPPPPP----------------------------------------------------------------

Organism: Labedaea rhizosphaerae (NCBI:txid598644)

Sequence (189 aa):
MAQKTYVELVDDLDGSTGSDISTVEFGLDGVTYEIDINEDNAAALRESLETYIQAARRTGGRKRRGGGGSVTRSDRERTKAIRDWARANGHEVSERGRLSTTVVEAYEAATKAGAKPAAKGRRTAAASTPRATATATTQATTQTKGGKQAKTTTRAAAKPAAKTANAADKATKSRRPSRGKAKPASFSG